Protein AF-A0A956PH05-F1 (afdb_monomer_lite)

Secondary structure (DSSP, 8-state):
--HHHHHHHHHHHHHTT---TTEEEEEEEE-SSEEEEEEEESS---HHHHHHHHHHHHHHHHH-TTSEEEEEEEESPPPSS-SSEEEEEPPPS-------TTTHHHHHHHHHHHHHHHHHHHHHHHHTT--SHHHHHHHHHHHHHHHIIIIIHHH-SSSS--BPPSTT-STT-S-TTT-TTPPP-EEEEEEESSSSEEE-TTT--EEE--TT-EEEEEEEB--TTS--BSSSS--EEEEEPP--SSPPPTTPPPEEEETTTEEEEEEE----

Structure (mmCIF, N/CA/C/O backbone):
data_AF-A0A956PH05-F1
#
_entry.id   AF-A0A956PH05-F1
#
loop_
_atom_site.group_PDB
_atom_site.id
_atom_site.type_symbol
_atom_site.label_atom_id
_atom_site.label_alt_id
_atom_site.label_comp_id
_atom_site.label_asym_id
_atom_site.label_entity_id
_atom_site.label_seq_id
_atom_site.pdbx_PDB_ins_code
_atom_site.Cartn_x
_atom_site.Cartn_y
_atom_site.Cartn_z
_atom_site.occupancy
_atom_site.B_iso_or_equiv
_atom_site.auth_seq_id
_atom_site.auth_comp_id
_atom_site.auth_asym_id
_atom_site.auth_atom_id
_atom_site.pdbx_PDB_model_num
ATOM 1 N N . MET A 1 1 ? -14.042 -23.484 4.596 1.00 60.38 1 MET A N 1
ATOM 2 C CA . MET A 1 1 ? -13.863 -22.450 5.634 1.00 60.38 1 MET A CA 1
ATOM 3 C C . MET A 1 1 ? -14.579 -22.904 6.892 1.00 60.38 1 MET A C 1
ATOM 5 O O . MET A 1 1 ? -15.725 -23.326 6.775 1.00 60.38 1 MET A O 1
ATOM 9 N N . ASN A 1 2 ? -13.909 -22.928 8.045 1.00 80.56 2 ASN A N 1
ATOM 10 C CA . ASN A 1 2 ? -14.575 -23.275 9.306 1.00 80.56 2 ASN A CA 1
ATOM 11 C C . ASN A 1 2 ? -15.400 -22.075 9.823 1.00 80.56 2 ASN A C 1
ATOM 13 O O . ASN A 1 2 ? -15.245 -20.951 9.350 1.00 80.56 2 ASN A O 1
ATOM 17 N N . GLU A 1 3 ? -16.323 -22.321 10.749 1.00 81.94 3 GLU A N 1
ATOM 18 C CA . GLU A 1 3 ? -17.276 -21.308 11.230 1.00 81.94 3 GLU A CA 1
ATOM 19 C C . GLU A 1 3 ? -16.582 -20.099 11.873 1.00 81.94 3 GLU A C 1
ATOM 21 O O . GLU A 1 3 ? -16.926 -18.960 11.575 1.00 81.94 3 GLU A O 1
ATOM 26 N N . ILE A 1 4 ? -15.516 -20.339 12.641 1.00 83.94 4 ILE A N 1
ATOM 27 C CA . ILE A 1 4 ? -14.696 -19.274 13.227 1.00 83.94 4 ILE A CA 1
ATOM 28 C C . ILE A 1 4 ? -14.030 -18.391 12.160 1.00 83.94 4 ILE A C 1
ATOM 30 O O . ILE A 1 4 ? -14.036 -17.176 12.302 1.00 83.94 4 ILE A O 1
ATOM 34 N N . GLN A 1 5 ? -13.508 -18.956 11.066 1.00 79.94 5 GLN A N 1
ATOM 35 C CA . GLN A 1 5 ? -12.941 -18.162 9.967 1.00 79.94 5 GLN A CA 1
ATOM 36 C C . GLN A 1 5 ? -14.000 -17.277 9.310 1.00 79.94 5 GLN A C 1
ATOM 38 O O . GLN A 1 5 ? -13.703 -16.137 8.979 1.00 79.94 5 GLN A O 1
ATOM 43 N N . ARG A 1 6 ? -15.235 -17.774 9.154 1.00 85.88 6 ARG A N 1
ATOM 44 C CA . ARG A 1 6 ? -16.344 -16.969 8.622 1.00 85.88 6 ARG A CA 1
ATOM 45 C C . ARG A 1 6 ? -16.678 -15.800 9.545 1.00 85.88 6 ARG A C 1
ATOM 47 O O . ARG A 1 6 ? -16.863 -14.698 9.053 1.00 85.88 6 ARG A O 1
ATOM 54 N N . ILE A 1 7 ? -16.746 -16.051 10.854 1.00 87.75 7 ILE A N 1
ATOM 55 C CA . ILE A 1 7 ? -17.027 -15.019 11.863 1.00 87.75 7 ILE A CA 1
ATOM 56 C C . ILE A 1 7 ? -15.931 -13.954 11.854 1.00 87.75 7 ILE A C 1
ATOM 58 O O . ILE A 1 7 ? -16.239 -12.770 11.860 1.00 87.75 7 ILE A O 1
ATOM 62 N N . LEU A 1 8 ? -14.661 -14.363 11.811 1.00 87.62 8 LEU A N 1
ATOM 63 C CA . LEU A 1 8 ? -13.540 -13.425 11.801 1.00 87.62 8 LEU A CA 1
ATOM 64 C C . LEU A 1 8 ? -13.489 -12.592 10.516 1.00 87.62 8 LEU A C 1
ATOM 66 O O . LEU A 1 8 ? -13.232 -11.399 10.605 1.00 87.62 8 LEU A O 1
ATOM 70 N N . LEU A 1 9 ? -13.758 -13.189 9.351 1.00 84.44 9 LEU A N 1
ATOM 71 C CA . LEU A 1 9 ? -13.812 -12.448 8.086 1.00 84.44 9 LEU A CA 1
ATOM 72 C C . LEU A 1 9 ? -14.952 -11.433 8.078 1.00 84.44 9 LEU A C 1
ATOM 74 O O . LEU A 1 9 ? -14.696 -10.261 7.862 1.00 84.44 9 LEU A O 1
ATOM 78 N N . ALA A 1 10 ? -16.171 -11.853 8.418 1.00 89.06 10 ALA A N 1
ATOM 79 C CA . ALA A 1 10 ? -17.312 -10.944 8.504 1.00 89.06 10 ALA A CA 1
ATOM 80 C C . ALA A 1 10 ? -17.083 -9.815 9.517 1.00 89.06 10 ALA A C 1
ATOM 82 O O . ALA A 1 10 ? -17.460 -8.677 9.277 1.00 89.06 10 ALA A O 1
ATOM 83 N N . ALA A 1 11 ? -16.427 -10.113 10.641 1.00 88.38 11 ALA A N 1
ATOM 84 C CA . ALA A 1 11 ? -16.098 -9.092 11.620 1.00 88.38 11 ALA A CA 1
ATOM 85 C C . ALA A 1 11 ? -15.028 -8.111 11.117 1.00 88.38 11 ALA A C 1
ATOM 87 O O . ALA A 1 11 ? -15.090 -6.928 11.436 1.00 88.38 11 ALA A O 1
ATOM 88 N N . HIS A 1 12 ? -14.057 -8.577 10.328 1.00 86.38 12 HIS A N 1
ATOM 89 C CA . HIS A 1 12 ? -13.108 -7.695 9.651 1.00 86.38 12 HIS A CA 1
ATOM 90 C C . HIS A 1 12 ? -13.804 -6.835 8.593 1.00 86.38 12 HIS A C 1
ATOM 92 O O . HIS A 1 12 ? -13.583 -5.630 8.581 1.00 86.38 12 HIS A O 1
ATOM 98 N N . ASP A 1 13 ? -14.672 -7.427 7.772 1.00 85.69 13 ASP A N 1
ATOM 99 C CA . ASP A 1 13 ? -15.437 -6.717 6.744 1.00 85.69 13 ASP A CA 1
ATOM 100 C C . ASP A 1 13 ? -16.335 -5.644 7.378 1.00 85.69 13 ASP A C 1
ATOM 102 O O . ASP A 1 13 ? -16.333 -4.504 6.930 1.00 85.69 13 ASP A O 1
ATOM 106 N N . SER A 1 14 ? -17.002 -5.959 8.496 1.00 89.69 14 SER A N 1
ATOM 107 C CA . SER A 1 14 ? -17.849 -5.004 9.228 1.00 89.69 14 SER A CA 1
ATOM 108 C C . SER A 1 14 ? -17.087 -3.811 9.814 1.00 89.69 14 SER A C 1
ATOM 110 O O . SER A 1 14 ? -17.695 -2.787 10.094 1.00 89.69 14 SER A O 1
ATOM 112 N N . LEU A 1 15 ? -15.768 -3.930 10.016 1.00 88.12 15 LEU A N 1
ATOM 113 C CA . LEU A 1 15 ? -14.929 -2.826 10.490 1.00 88.12 15 LEU A CA 1
ATOM 114 C C . LEU A 1 15 ? -14.495 -1.883 9.360 1.00 88.12 15 LEU A C 1
ATOM 116 O O . LEU A 1 15 ? -13.999 -0.791 9.646 1.00 88.12 15 LEU A O 1
ATOM 120 N N . VAL A 1 16 ? -14.610 -2.293 8.095 1.00 80.31 16 VAL A N 1
ATOM 121 C CA . VAL A 1 16 ? -14.149 -1.491 6.957 1.00 80.31 16 VAL A CA 1
ATOM 122 C C . VAL A 1 16 ? -15.015 -0.239 6.839 1.00 80.31 16 VAL A C 1
ATOM 124 O O . VAL A 1 16 ? -16.218 -0.328 6.639 1.00 80.31 16 VAL A O 1
ATOM 127 N N . GLY A 1 17 ? -14.391 0.935 6.961 1.00 76.25 17 GLY A N 1
ATOM 128 C CA . GLY A 1 17 ? -15.084 2.230 6.939 1.00 76.25 17 GLY A CA 1
ATOM 129 C C . GLY A 1 17 ? -15.588 2.711 8.304 1.00 76.25 17 GLY A C 1
ATOM 130 O O . GLY A 1 17 ? -15.854 3.896 8.455 1.00 76.25 17 GLY A O 1
ATOM 131 N N . GLU A 1 18 ? -15.606 1.843 9.320 1.00 87.38 18 GLU A N 1
ATOM 132 C CA . GLU A 1 18 ? -16.199 2.125 10.638 1.00 87.38 18 GLU A CA 1
ATOM 133 C C . GLU A 1 18 ? -15.152 2.253 11.764 1.00 87.38 18 GLU A C 1
ATOM 135 O O . GLU A 1 18 ? -15.462 2.199 12.956 1.00 87.38 18 GLU A O 1
ATOM 140 N N . VAL A 1 19 ? -13.871 2.417 11.414 1.00 84.38 19 VAL A N 1
ATOM 141 C CA . VAL A 1 19 ? -12.793 2.671 12.383 1.00 84.38 19 VAL A CA 1
ATOM 142 C C . VAL A 1 19 ? -12.731 4.164 12.710 1.00 84.38 19 VAL A C 1
ATOM 144 O O . VAL A 1 19 ? -12.350 4.976 11.877 1.00 84.38 19 VAL A O 1
ATO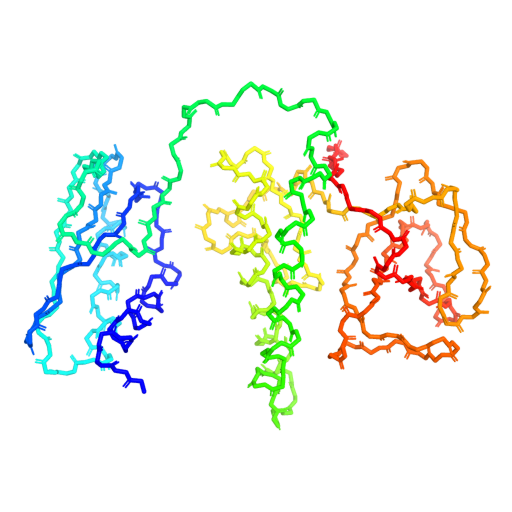M 147 N N . PHE A 1 20 ? -13.023 4.527 13.960 1.00 85.44 20 PHE A N 1
ATOM 148 C CA . PHE A 1 20 ? -13.090 5.923 14.413 1.00 85.44 20 PHE A CA 1
ATOM 149 C C . PHE A 1 20 ? -11.915 6.331 15.331 1.00 85.44 20 PHE A C 1
ATOM 151 O O . PHE A 1 20 ? -11.225 5.466 15.892 1.00 85.44 20 PHE A O 1
ATOM 158 N N . PRO A 1 21 ? -11.629 7.643 15.507 1.00 81.19 21 PRO A N 1
ATOM 159 C CA . PRO A 1 21 ? -10.416 8.130 16.181 1.00 81.19 21 PRO A CA 1
ATOM 160 C C . PRO A 1 21 ? -10.231 7.647 17.623 1.00 81.19 21 PRO A C 1
ATOM 162 O O . PRO A 1 21 ? -9.106 7.368 18.041 1.00 81.19 21 PRO A O 1
ATOM 165 N N . SER A 1 22 ? -11.319 7.521 18.388 1.00 84.44 22 SER A N 1
ATOM 166 C CA . SER A 1 22 ? -11.251 7.081 19.785 1.00 84.44 22 SER A CA 1
ATOM 167 C C . SER A 1 22 ? -11.002 5.571 19.922 1.00 84.44 22 SER A C 1
ATOM 169 O O . SER A 1 22 ? -10.572 5.112 20.984 1.00 84.44 22 SER A O 1
ATOM 171 N N . LEU A 1 23 ? -11.186 4.784 18.855 1.00 89.38 23 LEU A N 1
ATOM 172 C CA . LEU A 1 23 ? -11.053 3.331 18.879 1.00 89.38 23 LEU A CA 1
ATOM 173 C C . LEU A 1 23 ? -9.593 2.878 18.985 1.00 89.38 23 LEU A C 1
ATOM 175 O O . LEU A 1 23 ? -8.807 3.025 18.058 1.00 89.38 23 LEU A O 1
ATOM 179 N N . SER A 1 24 ? -9.223 2.274 20.109 1.00 88.19 24 SER A N 1
ATOM 180 C CA . SER A 1 24 ? -7.873 1.768 20.396 1.00 88.19 24 SER A CA 1
ATOM 181 C C . SER A 1 24 ? -7.692 0.292 20.058 1.00 88.19 24 SER A C 1
ATOM 183 O O . SER A 1 24 ? -6.606 -0.110 19.647 1.00 88.19 24 SER A O 1
ATOM 185 N N . ALA A 1 25 ? -8.710 -0.540 20.259 1.00 91.19 25 ALA A N 1
ATOM 186 C CA . ALA A 1 25 ? -8.685 -1.950 19.882 1.00 91.19 25 ALA A CA 1
ATOM 187 C C . ALA A 1 25 ? -10.104 -2.509 19.775 1.00 91.19 25 ALA A C 1
ATOM 189 O O . ALA A 1 25 ? -11.017 -1.994 20.415 1.00 91.19 25 ALA A O 1
ATOM 190 N N . VAL A 1 26 ? -10.263 -3.591 19.020 1.00 93.44 26 VAL A N 1
ATOM 191 C CA . VAL A 1 26 ? -11.486 -4.391 18.986 1.00 93.44 26 VAL A CA 1
ATOM 192 C C . VAL A 1 26 ? -11.116 -5.839 19.246 1.00 93.44 26 VAL A C 1
ATOM 194 O O . VAL A 1 26 ? -10.298 -6.427 18.531 1.00 93.44 26 VAL A O 1
ATOM 197 N N . ASP A 1 27 ? -11.734 -6.399 20.277 1.00 93.38 27 ASP A N 1
ATOM 198 C CA . ASP A 1 27 ? -11.703 -7.827 20.552 1.00 93.38 27 ASP A CA 1
ATOM 199 C C . ASP A 1 27 ? -13.062 -8.457 20.242 1.00 93.38 27 ASP A C 1
ATOM 201 O O . ASP A 1 27 ? -14.107 -7.841 20.438 1.00 93.38 27 ASP A O 1
ATOM 205 N N . ILE A 1 28 ? -13.045 -9.722 19.829 1.00 93.38 28 ILE A N 1
ATOM 206 C CA . ILE A 1 28 ? -14.238 -10.550 19.665 1.00 93.38 28 ILE A CA 1
ATOM 207 C C . ILE A 1 28 ? -14.246 -11.669 20.694 1.00 93.38 28 ILE A C 1
ATOM 209 O O . ILE A 1 28 ? -13.285 -12.436 20.834 1.00 93.38 28 ILE A O 1
ATOM 213 N N . VAL A 1 29 ? -15.396 -11.823 21.342 1.00 91.94 29 VAL A N 1
ATOM 214 C CA . VAL A 1 29 ? -15.779 -13.026 22.078 1.00 91.94 29 VAL A CA 1
ATOM 215 C C . VAL A 1 29 ? -16.926 -13.684 21.324 1.00 91.94 29 VAL A C 1
ATOM 217 O O . VAL A 1 29 ? -17.921 -13.036 21.031 1.00 91.94 29 VAL A O 1
ATOM 220 N N . TYR A 1 30 ? -16.814 -14.969 21.010 1.00 91.69 30 TYR A N 1
ATOM 221 C CA . TYR A 1 30 ? -17.845 -15.688 20.262 1.00 91.69 30 TYR A CA 1
ATOM 222 C C . TYR A 1 30 ? -18.182 -17.019 20.935 1.00 91.69 30 TYR A C 1
ATOM 224 O O . TYR A 1 30 ? -17.369 -17.605 21.657 1.00 91.69 30 TYR A O 1
ATOM 232 N N . GLY A 1 31 ? -19.397 -17.493 20.686 1.00 88.31 31 GLY A N 1
ATOM 233 C CA . GLY A 1 31 ? -19.887 -18.806 21.083 1.00 88.31 31 GLY A CA 1
ATOM 234 C C . GLY A 1 31 ? -20.701 -19.445 19.964 1.00 88.31 31 GLY A C 1
ATOM 235 O O . GLY A 1 31 ? -20.666 -18.997 18.825 1.00 88.31 31 GLY A O 1
ATOM 236 N N . GLN A 1 32 ? -21.453 -20.499 20.283 1.00 86.88 32 GLN A N 1
ATOM 237 C CA . GLN A 1 32 ? -22.264 -21.211 19.283 1.00 86.88 32 GLN A CA 1
ATOM 238 C C . GLN A 1 32 ? -23.452 -20.397 18.750 1.00 86.88 32 GLN A C 1
ATOM 240 O O . GLN A 1 32 ? -23.988 -20.731 17.704 1.00 86.88 32 GLN A O 1
ATOM 245 N N . SER A 1 33 ? -23.893 -19.377 19.485 1.00 91.44 33 SER A N 1
ATOM 246 C CA . SER A 1 33 ? -25.096 -18.603 19.160 1.00 91.44 33 SER A CA 1
ATOM 247 C C . SER A 1 33 ? -24.920 -17.102 19.375 1.00 91.44 33 SER A C 1
ATOM 249 O O . SER A 1 33 ? -25.910 -16.380 19.418 1.00 91.44 33 SER A O 1
ATOM 251 N N . PHE A 1 34 ? -23.691 -16.634 19.603 1.00 93.62 34 PHE A N 1
ATOM 252 C CA . PHE A 1 34 ? -23.444 -15.223 19.872 1.00 93.62 34 PHE A CA 1
ATOM 253 C C . PHE A 1 34 ? -22.071 -14.773 19.388 1.00 93.62 34 PHE A C 1
ATOM 255 O O . PHE A 1 34 ? -21.108 -15.548 19.385 1.00 93.62 34 PHE A O 1
ATOM 262 N N . VAL A 1 35 ? -21.988 -13.488 19.067 1.00 94.50 35 VAL A N 1
ATOM 263 C CA . VAL A 1 35 ? -20.755 -12.742 18.837 1.00 94.50 35 VAL A CA 1
ATOM 264 C C . VAL A 1 35 ? -20.849 -11.447 19.628 1.00 94.50 35 VAL A C 1
ATOM 266 O O . VAL A 1 35 ? -21.846 -10.733 19.573 1.00 94.50 35 VAL A O 1
ATOM 269 N N . LYS A 1 36 ? -19.805 -11.148 20.391 1.00 95.81 36 LYS A N 1
ATOM 270 C CA . LYS A 1 36 ? -19.696 -9.922 21.162 1.00 95.81 36 LYS A CA 1
ATOM 271 C C . LYS A 1 36 ? -18.433 -9.169 20.781 1.00 95.81 36 LYS A C 1
ATOM 273 O O . LYS A 1 36 ? -17.333 -9.706 20.931 1.00 95.81 36 LYS A O 1
ATOM 278 N N . PHE A 1 37 ? -18.605 -7.925 20.362 1.00 95.88 37 PHE A N 1
ATOM 279 C CA . PHE A 1 37 ? -17.518 -6.982 20.146 1.00 95.88 37 PHE A CA 1
ATOM 280 C C . PHE A 1 37 ? -17.179 -6.250 21.443 1.00 95.88 37 PHE A C 1
ATOM 282 O O . PHE A 1 37 ? -18.057 -5.799 22.179 1.00 95.88 37 PHE A O 1
ATOM 289 N N . LEU A 1 38 ? -15.888 -6.131 21.726 1.00 95.94 38 LEU A N 1
ATOM 290 C CA . LEU A 1 38 ? -15.347 -5.351 22.830 1.00 95.94 38 LEU A CA 1
ATOM 291 C C . LEU A 1 38 ? -14.510 -4.217 22.241 1.00 95.94 38 LEU A C 1
ATOM 293 O O . LEU A 1 38 ? -13.382 -4.434 21.795 1.00 95.94 38 LEU A O 1
ATOM 297 N N . PHE A 1 39 ? -15.074 -3.015 22.241 1.00 95.25 39 PHE A N 1
ATOM 298 C CA . PHE A 1 39 ? -14.448 -1.808 21.718 1.00 95.25 39 PHE A CA 1
ATOM 299 C C . PHE A 1 39 ? -13.651 -1.117 22.822 1.00 95.25 39 PHE A C 1
ATOM 301 O O . PHE A 1 39 ? -14.211 -0.562 23.762 1.00 95.25 39 PHE A O 1
ATOM 308 N N . PHE A 1 40 ? -12.328 -1.135 22.731 1.00 93.00 40 PHE A N 1
ATOM 309 C CA . PHE A 1 40 ? -11.458 -0.408 23.652 1.00 93.00 40 PHE A CA 1
ATOM 310 C C . PHE A 1 40 ? -11.262 1.009 23.144 1.00 93.00 40 PHE A C 1
ATOM 312 O O . PHE A 1 40 ? -10.748 1.180 22.043 1.00 93.00 40 PHE A O 1
ATOM 319 N N . LEU A 1 41 ? -11.638 2.013 23.933 1.00 92.44 41 LEU A N 1
ATOM 320 C CA . LEU A 1 41 ? -11.622 3.417 23.531 1.00 92.44 41 LEU A CA 1
ATOM 321 C C . LEU A 1 41 ? -10.627 4.232 24.361 1.00 92.44 41 LEU A C 1
ATOM 323 O O . LEU A 1 41 ? -10.556 4.091 25.583 1.00 92.44 41 LEU A O 1
ATOM 327 N N . SER A 1 42 ? -9.879 5.124 23.713 1.00 86.38 42 SER A N 1
ATOM 328 C CA . SER A 1 42 ? -8.934 6.036 24.372 1.00 86.38 42 SER A CA 1
ATOM 329 C C . SER A 1 42 ? -9.649 7.176 25.102 1.00 86.38 42 SER A C 1
ATOM 331 O O . SER A 1 42 ? -9.182 7.648 26.141 1.00 86.38 42 SER A O 1
ATOM 333 N N . THR A 1 43 ? -10.811 7.585 24.593 1.00 84.00 43 THR A N 1
ATOM 334 C CA . THR A 1 43 ? -11.672 8.628 25.156 1.00 84.00 43 THR A CA 1
ATOM 335 C C . THR A 1 43 ? -13.111 8.138 25.281 1.00 84.00 43 THR A C 1
ATOM 337 O O . THR A 1 43 ? -13.457 7.054 24.819 1.00 84.00 43 THR A O 1
ATOM 340 N N . ARG A 1 44 ? -13.970 8.925 25.940 1.00 90.31 44 ARG A N 1
ATOM 341 C CA . ARG A 1 44 ? -15.411 8.636 25.936 1.00 90.31 44 ARG A CA 1
ATOM 342 C C . ARG A 1 44 ? -15.959 8.721 24.506 1.00 90.31 44 ARG A C 1
ATOM 344 O O . ARG A 1 44 ? -15.554 9.658 23.818 1.00 90.31 44 ARG A O 1
ATOM 351 N N . PRO A 1 45 ? -16.850 7.796 24.105 1.00 90.06 45 PRO A N 1
ATOM 352 C CA . PRO A 1 45 ? -17.412 7.802 22.763 1.00 90.06 45 PRO A CA 1
ATOM 353 C C . PRO A 1 45 ? -18.300 9.031 22.546 1.00 90.06 45 PRO A C 1
ATOM 355 O O . PRO A 1 45 ? -19.009 9.460 23.467 1.00 90.06 45 PRO A O 1
ATOM 358 N N . THR A 1 46 ? -18.236 9.596 21.344 1.00 90.19 46 THR A N 1
ATOM 359 C CA . THR A 1 46 ? -19.202 10.578 20.826 1.00 90.19 46 THR A CA 1
ATOM 360 C C . THR A 1 46 ? -20.476 9.879 20.329 1.00 90.19 46 THR A C 1
ATOM 362 O O . THR A 1 46 ? -20.566 8.655 20.370 1.00 90.19 46 THR A O 1
ATOM 365 N N . GLU A 1 47 ? -21.488 10.639 19.892 1.00 92.81 47 GLU A N 1
ATOM 366 C CA . GLU A 1 47 ? -22.657 10.043 19.218 1.00 92.81 47 GLU A CA 1
ATOM 367 C C . GLU A 1 47 ? -22.244 9.357 17.907 1.00 92.81 47 GLU A C 1
ATOM 369 O O . GLU A 1 47 ? -22.649 8.220 17.683 1.00 92.81 47 GLU A O 1
ATOM 374 N N . ASP A 1 48 ? -21.354 9.983 17.133 1.00 89.00 48 ASP A N 1
ATOM 375 C CA . ASP A 1 48 ? -20.805 9.416 15.895 1.00 89.00 48 ASP A CA 1
ATOM 376 C C . ASP A 1 48 ? -20.060 8.091 16.152 1.00 89.00 48 ASP A C 1
ATOM 378 O O . ASP A 1 48 ? -20.284 7.108 15.455 1.00 89.00 48 ASP A O 1
ATOM 382 N N . ASP A 1 49 ? -19.237 8.010 17.210 1.00 90.31 49 ASP A N 1
ATOM 383 C CA . ASP A 1 49 ? -18.532 6.769 17.574 1.00 90.31 49 ASP A CA 1
ATOM 384 C C . ASP A 1 49 ? -19.522 5.619 17.869 1.00 90.31 49 ASP A C 1
ATOM 386 O O . ASP A 1 49 ? -19.274 4.460 17.529 1.00 90.31 49 ASP A O 1
ATOM 390 N N . LEU A 1 50 ? -20.653 5.928 18.517 1.00 92.44 50 LEU A N 1
ATOM 391 C CA . LEU A 1 50 ? -21.706 4.950 18.814 1.00 92.44 50 LEU A CA 1
ATOM 392 C C . LEU A 1 50 ? -22.480 4.535 17.557 1.00 92.44 50 LEU A C 1
ATOM 394 O O . LEU A 1 50 ? -22.938 3.391 17.477 1.00 92.44 50 LEU A O 1
ATOM 398 N N . GLU A 1 51 ? -22.632 5.442 16.593 1.00 92.75 51 GLU A N 1
ATOM 399 C CA . GLU A 1 51 ? -23.221 5.139 15.290 1.00 92.75 51 GLU A CA 1
ATOM 400 C C . GLU A 1 51 ? -22.340 4.143 14.531 1.00 92.75 51 GLU A C 1
ATOM 402 O O . GLU A 1 51 ? -22.842 3.084 14.158 1.00 92.75 51 GLU A O 1
ATOM 407 N N . CYS A 1 52 ? -21.026 4.383 14.447 1.00 90.56 52 CYS A N 1
ATOM 408 C CA . CYS A 1 52 ? -20.086 3.448 13.819 1.00 90.56 52 CYS A CA 1
ATOM 409 C C . CYS A 1 52 ? -20.144 2.053 14.464 1.00 90.56 52 CYS A C 1
ATOM 411 O O . CYS A 1 52 ? -20.236 1.028 13.789 1.00 90.56 52 CYS A O 1
ATOM 413 N N . MET A 1 53 ? -20.164 1.991 15.802 1.00 93.44 53 MET A N 1
ATOM 414 C CA . MET A 1 53 ? -20.327 0.723 16.526 1.00 93.44 53 MET A CA 1
ATOM 415 C C . MET A 1 53 ? -21.634 -0.002 16.165 1.00 93.44 53 MET A C 1
ATOM 417 O O . MET A 1 53 ? -21.647 -1.228 16.067 1.00 93.44 53 MET A O 1
ATOM 421 N N . SER A 1 54 ? -22.721 0.741 15.948 1.00 93.62 54 SER A N 1
ATOM 422 C CA . SER A 1 54 ? -24.026 0.184 15.568 1.00 93.62 54 SER A CA 1
ATOM 423 C C . SER A 1 54 ? -24.050 -0.302 14.113 1.00 93.62 54 SER A C 1
ATOM 425 O O . SER A 1 54 ? -24.708 -1.301 13.805 1.00 93.62 54 SER A O 1
ATOM 427 N N . VAL A 1 55 ? -23.320 0.369 13.215 1.00 93.38 55 VAL A N 1
ATOM 428 C CA . VAL A 1 55 ? -23.126 -0.084 11.829 1.00 93.38 55 VAL A CA 1
ATOM 429 C C . VAL A 1 55 ? -22.377 -1.413 11.818 1.00 93.38 55 VAL A C 1
ATOM 431 O O . VAL A 1 55 ? -22.862 -2.370 11.218 1.00 93.38 55 VAL A O 1
ATOM 434 N N . ILE A 1 56 ? -21.284 -1.524 12.581 1.00 92.81 56 ILE A N 1
ATOM 435 C CA . ILE A 1 56 ? -20.509 -2.769 12.720 1.00 92.81 56 ILE A CA 1
ATOM 436 C C . ILE A 1 56 ? -21.404 -3.935 13.175 1.00 92.81 56 ILE A C 1
ATOM 438 O O . ILE A 1 56 ? -21.348 -5.030 12.610 1.00 92.81 56 ILE A O 1
ATOM 442 N N . GLU A 1 57 ? -22.264 -3.716 14.176 1.00 93.44 57 GLU A N 1
ATOM 443 C CA . GLU A 1 57 ? -23.228 -4.734 14.617 1.00 93.44 57 GLU A CA 1
ATOM 444 C C . GLU A 1 57 ? -24.206 -5.135 13.504 1.00 93.44 57 GLU A C 1
ATOM 446 O O . GLU A 1 57 ? -24.489 -6.321 13.320 1.00 93.44 57 GLU A O 1
ATOM 451 N N . THR A 1 58 ? -24.717 -4.152 12.761 1.00 92.50 58 THR A N 1
ATOM 452 C CA . THR A 1 58 ? -25.706 -4.356 11.696 1.00 92.50 58 THR A CA 1
ATOM 453 C C . THR A 1 58 ? -25.119 -5.141 10.525 1.00 92.50 58 THR A C 1
ATOM 455 O O . THR A 1 58 ? -25.744 -6.095 10.055 1.00 92.50 58 THR A O 1
ATOM 458 N N . GLU A 1 59 ? -23.904 -4.802 10.099 1.00 92.50 59 GLU A N 1
ATOM 459 C CA . GLU A 1 59 ? -23.169 -5.534 9.065 1.00 92.50 59 GLU A CA 1
ATOM 460 C C . GLU A 1 59 ? -22.904 -6.978 9.508 1.00 92.50 59 GLU A C 1
ATOM 462 O O . GLU A 1 59 ? -23.176 -7.934 8.778 1.00 92.50 59 GLU A O 1
ATOM 467 N N . MET A 1 60 ? -22.488 -7.181 10.762 1.00 92.88 60 MET A N 1
ATOM 468 C CA . MET A 1 60 ? -22.271 -8.528 11.289 1.00 92.88 60 MET A CA 1
ATOM 469 C C . MET A 1 60 ? -23.563 -9.369 11.313 1.00 92.88 60 MET A C 1
ATOM 471 O O . MET A 1 60 ? -23.539 -10.558 10.978 1.00 92.88 60 MET A O 1
ATOM 475 N N . LEU A 1 61 ? -24.704 -8.764 11.656 1.00 92.19 61 LEU A N 1
ATOM 476 C CA . LEU A 1 61 ? -26.017 -9.420 11.596 1.00 92.19 61 LEU A CA 1
ATOM 477 C C . LEU A 1 61 ? -26.429 -9.775 10.161 1.00 92.19 61 LEU A C 1
ATOM 479 O O . LEU A 1 61 ? -27.057 -10.814 9.947 1.00 92.19 61 LEU A O 1
ATOM 483 N N . ALA A 1 62 ? -26.048 -8.966 9.167 1.00 90.56 62 ALA A N 1
ATOM 484 C CA . ALA A 1 62 ? -26.312 -9.263 7.760 1.00 90.56 62 ALA A CA 1
ATOM 485 C C . ALA A 1 62 ? -25.588 -10.540 7.292 1.00 90.56 62 ALA A C 1
ATOM 487 O O . ALA A 1 62 ? -26.118 -11.294 6.470 1.00 90.56 62 ALA A O 1
ATOM 488 N N . HIS A 1 63 ? -24.417 -10.838 7.864 1.00 88.00 63 HIS A N 1
ATOM 489 C CA . HIS A 1 63 ? -23.690 -12.079 7.598 1.00 88.00 63 HIS A CA 1
ATOM 490 C C . HIS A 1 63 ? -24.263 -13.302 8.334 1.00 88.00 63 HIS A C 1
ATOM 492 O O . HIS A 1 63 ? -24.120 -14.431 7.844 1.00 88.00 63 HIS A O 1
ATOM 498 N N . PHE A 1 64 ? -24.902 -13.107 9.495 1.00 88.69 64 PHE A N 1
ATOM 499 C CA . PHE A 1 64 ? -25.364 -14.193 10.363 1.00 88.69 64 PHE A CA 1
ATOM 500 C C . PHE A 1 64 ? -26.725 -13.909 11.009 1.00 88.69 64 PHE A C 1
ATOM 502 O O . PHE A 1 64 ? -26.818 -13.353 12.098 1.00 88.69 64 PHE A O 1
ATOM 509 N N . VAL A 1 65 ? -27.785 -14.419 10.381 1.00 82.75 65 VAL A N 1
ATOM 510 C CA . VAL A 1 65 ? -29.177 -14.239 10.839 1.00 82.75 65 VAL A CA 1
ATOM 511 C C . VAL A 1 65 ? -29.475 -14.957 12.168 1.00 82.75 65 VAL A C 1
ATOM 513 O O . VAL A 1 65 ? -30.380 -14.557 12.896 1.00 82.75 65 VAL A O 1
ATOM 516 N N . ASP A 1 66 ? -28.714 -16.005 12.495 1.00 87.56 66 ASP A N 1
ATOM 517 C CA . ASP A 1 66 ? -28.949 -16.864 13.666 1.00 87.56 66 ASP A CA 1
ATOM 518 C C . ASP A 1 66 ? -28.043 -16.537 14.872 1.00 87.56 66 ASP A C 1
ATOM 520 O O . ASP A 1 66 ? -28.111 -17.227 15.894 1.00 87.56 66 ASP A O 1
ATOM 524 N N . LEU A 1 67 ? -27.168 -15.528 14.767 1.00 90.00 67 LEU A N 1
ATOM 525 C CA . LEU A 1 67 ? -26.259 -15.139 15.848 1.00 90.00 67 LEU A CA 1
ATOM 526 C C . LEU A 1 67 ? -26.777 -13.901 16.576 1.00 90.00 67 LEU A C 1
ATOM 528 O O . LEU A 1 67 ? -27.149 -12.909 15.960 1.00 90.00 67 LEU A O 1
ATOM 532 N N . ASP A 1 68 ? -26.736 -13.951 17.905 1.00 93.50 68 ASP A N 1
ATOM 533 C CA . ASP A 1 68 ? -26.924 -12.767 18.736 1.00 93.50 68 ASP A CA 1
ATOM 534 C C . ASP A 1 68 ? -25.652 -11.912 18.680 1.00 93.50 68 ASP A C 1
ATOM 536 O O . ASP A 1 68 ? -24.589 -12.340 19.144 1.00 93.50 68 ASP A O 1
ATOM 540 N N . VAL A 1 69 ? -25.738 -10.736 18.060 1.00 94.75 69 VAL A N 1
ATOM 541 C CA . VAL A 1 69 ? -24.619 -9.797 17.934 1.00 94.75 69 VAL A CA 1
ATOM 542 C C . VAL A 1 69 ? -24.810 -8.671 18.936 1.00 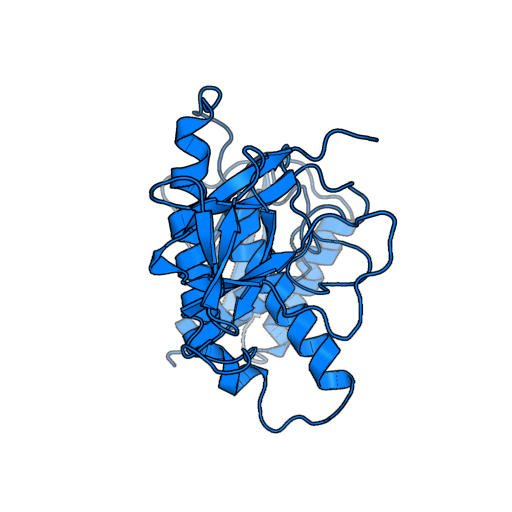94.75 69 VAL A C 1
ATOM 544 O O . VAL A 1 69 ? -25.869 -8.056 19.004 1.00 94.75 69 VAL A O 1
ATOM 547 N N . SER A 1 70 ? -23.772 -8.399 19.722 1.00 94.06 70 SER A N 1
ATOM 548 C CA . SER A 1 70 ? -23.770 -7.290 20.675 1.00 94.06 70 SER A CA 1
ATOM 549 C C . SER A 1 70 ? -22.405 -6.628 20.768 1.00 94.06 70 SER A C 1
ATOM 551 O O . SER A 1 70 ? -21.375 -7.237 20.473 1.00 94.06 70 SER A O 1
ATOM 553 N N . SER A 1 71 ? -22.383 -5.397 21.257 1.00 93.81 71 SER A N 1
ATOM 554 C CA . SER A 1 71 ? -21.165 -4.666 21.561 1.00 93.81 71 SER A CA 1
ATOM 555 C C . SER A 1 71 ? -21.118 -4.184 23.003 1.00 93.81 71 SER A C 1
ATOM 557 O O . SER A 1 71 ? -22.121 -4.000 23.694 1.00 93.81 71 SER A O 1
ATOM 559 N N . GLU A 1 72 ? -19.899 -3.990 23.483 1.00 94.38 72 GLU A N 1
ATOM 560 C CA . GLU A 1 72 ? -19.606 -3.249 24.698 1.00 94.38 72 GLU A CA 1
ATOM 561 C C . GLU A 1 72 ? -18.385 -2.373 24.438 1.00 94.38 72 GLU A C 1
ATOM 563 O O . GLU A 1 72 ? -17.428 -2.823 23.805 1.00 94.38 72 GLU A O 1
ATOM 568 N N . PHE A 1 73 ? -18.392 -1.142 24.952 1.00 93.25 73 PHE A N 1
ATOM 569 C CA . PHE A 1 73 ? -17.193 -0.312 24.961 1.00 93.25 73 PHE A CA 1
ATOM 570 C C . PHE A 1 73 ? -16.527 -0.300 26.337 1.00 93.25 73 PHE A C 1
ATOM 572 O O . PHE A 1 73 ? -17.175 -0.321 27.384 1.00 93.25 73 PHE A O 1
ATOM 579 N N . ILE A 1 74 ? -15.202 -0.222 26.325 1.00 94.12 74 ILE A N 1
ATOM 580 C CA . ILE A 1 74 ? -14.336 -0.232 27.495 1.00 94.12 74 ILE A CA 1
ATOM 581 C C . ILE A 1 74 ? -13.397 0.964 27.376 1.00 94.12 74 ILE A C 1
ATOM 583 O O . ILE A 1 74 ? -12.664 1.094 26.401 1.00 94.12 74 ILE A O 1
ATOM 587 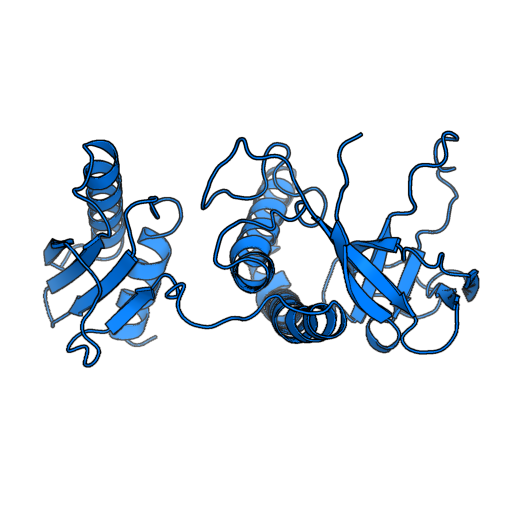N N . LEU A 1 75 ? -13.393 1.843 28.379 1.00 90.44 75 LEU A N 1
ATOM 588 C CA . LEU A 1 75 ? -12.466 2.974 28.408 1.00 90.44 75 LEU A CA 1
ATOM 589 C C . LEU A 1 75 ? -11.077 2.515 28.849 1.00 90.44 75 LEU A C 1
ATOM 591 O O . LEU A 1 75 ? -10.909 1.986 29.950 1.00 90.44 75 LEU A O 1
ATOM 595 N N . GLY A 1 76 ? -10.081 2.788 28.015 1.00 82.19 76 GLY A N 1
ATOM 596 C CA . GLY A 1 76 ? -8.682 2.474 28.250 1.00 82.19 76 GLY A CA 1
ATOM 597 C C . GLY A 1 76 ? -8.132 1.418 27.298 1.00 82.19 76 GLY A C 1
ATOM 598 O O . GLY A 1 76 ? -8.733 1.049 26.293 1.00 82.19 76 GLY A O 1
ATOM 599 N N . LEU A 1 77 ? -6.929 0.952 27.620 1.00 80.44 77 LEU A N 1
ATOM 600 C CA . LEU A 1 77 ? -6.195 0.005 26.791 1.00 80.44 77 LEU A CA 1
ATOM 601 C C . LEU A 1 77 ? -6.646 -1.439 27.061 1.00 80.44 77 LEU A C 1
ATOM 603 O O . LEU A 1 77 ? -6.989 -1.770 28.200 1.00 80.44 77 LEU A O 1
ATOM 607 N N . PRO A 1 78 ? -6.572 -2.318 26.048 1.00 82.44 78 PRO A N 1
ATOM 608 C CA . PRO A 1 78 ? -6.812 -3.739 26.241 1.00 82.44 78 PRO A CA 1
ATOM 609 C C . PRO A 1 78 ? -5.790 -4.351 27.218 1.00 82.44 78 PRO A C 1
ATOM 611 O O . PRO A 1 78 ? -4.636 -3.907 27.263 1.00 82.44 78 PRO A O 1
ATOM 614 N N . PRO A 1 79 ? -6.184 -5.370 28.004 1.00 80.00 79 PRO A N 1
ATOM 615 C CA . PRO A 1 79 ? -5.291 -6.042 28.945 1.00 80.00 79 PRO A CA 1
ATOM 616 C C . PRO A 1 79 ? -4.193 -6.840 28.222 1.00 80.00 79 PRO A C 1
ATOM 618 O O . PRO A 1 79 ? -4.424 -7.406 27.155 1.00 80.00 79 PRO A O 1
ATOM 621 N N . ASP A 1 80 ? -3.012 -6.967 28.842 1.00 72.19 80 ASP A N 1
ATOM 622 C CA . ASP A 1 80 ? -1.864 -7.691 28.258 1.00 72.19 80 ASP A CA 1
ATOM 623 C C . ASP A 1 80 ? -2.150 -9.186 28.020 1.00 72.19 80 ASP A C 1
ATOM 625 O O . ASP A 1 80 ? -1.602 -9.804 27.109 1.00 72.19 80 ASP A O 1
ATOM 629 N N . LYS A 1 81 ? -3.026 -9.783 28.837 1.00 72.75 81 LYS A N 1
ATOM 630 C CA . LYS A 1 81 ? -3.579 -11.123 28.610 1.00 72.75 81 LYS A CA 1
ATOM 631 C C . LYS A 1 81 ? -5.022 -10.988 28.158 1.00 72.75 81 LYS A C 1
ATOM 633 O O . LYS A 1 81 ? -5.901 -10.709 28.973 1.00 72.75 81 LYS A O 1
ATOM 638 N N . ARG A 1 82 ? -5.256 -11.223 26.870 1.00 74.81 82 ARG A N 1
ATOM 639 C CA . ARG A 1 82 ? -6.593 -11.193 26.276 1.00 74.81 82 ARG A CA 1
ATOM 640 C C . ARG A 1 82 ? -7.268 -12.556 26.420 1.00 74.81 82 ARG A C 1
ATOM 642 O O . ARG A 1 82 ? -6.660 -13.586 26.144 1.00 74.81 82 ARG A O 1
ATOM 649 N N . GLY A 1 83 ? -8.521 -12.555 26.868 1.00 70.50 83 GLY A N 1
ATOM 650 C CA . GLY A 1 83 ? -9.409 -13.729 26.854 1.00 70.50 83 GLY A CA 1
ATOM 651 C C . GLY A 1 83 ? -10.255 -13.827 25.579 1.00 70.50 83 GLY A C 1
ATOM 652 O O . GLY A 1 83 ? -11.194 -14.614 25.533 1.00 70.50 83 GLY A O 1
ATOM 653 N N . ALA A 1 84 ? -9.946 -12.998 24.584 1.00 83.69 84 ALA A N 1
ATOM 654 C CA . ALA A 1 84 ? -10.718 -12.748 23.376 1.00 83.69 84 ALA A CA 1
ATOM 655 C C . ALA A 1 84 ? -9.778 -12.674 22.159 1.00 83.69 84 ALA A C 1
ATOM 657 O O . ALA A 1 84 ? -8.557 -12.563 22.325 1.00 83.69 84 ALA A O 1
ATOM 658 N N . ILE A 1 85 ? -10.332 -12.757 20.946 1.00 85.81 85 ILE A N 1
ATOM 659 C CA . ILE A 1 85 ? -9.553 -12.638 19.707 1.00 85.81 85 ILE A CA 1
ATOM 660 C C . ILE A 1 85 ? -9.467 -11.165 19.315 1.00 85.81 85 ILE A C 1
ATOM 662 O O . ILE A 1 85 ? -10.489 -10.542 19.060 1.00 85.81 85 ILE A O 1
ATOM 666 N N . CYS A 1 86 ? -8.250 -10.633 19.229 1.00 87.94 86 CYS A N 1
ATOM 667 C CA . CYS A 1 86 ? -8.009 -9.282 18.733 1.00 87.94 86 CYS A CA 1
ATOM 668 C C . CYS A 1 86 ? -8.154 -9.247 17.212 1.00 87.94 86 CYS A C 1
ATOM 670 O O . CYS A 1 86 ? -7.392 -9.920 16.517 1.00 87.94 86 CYS A O 1
ATOM 672 N N . ILE A 1 87 ? -9.088 -8.438 16.719 1.00 88.88 87 ILE A N 1
ATOM 673 C CA . ILE A 1 87 ? -9.286 -8.185 15.282 1.00 88.88 87 ILE A CA 1
ATOM 674 C C . ILE A 1 87 ? -8.765 -6.807 14.861 1.00 88.88 87 ILE A C 1
ATOM 676 O O . ILE A 1 87 ? -8.451 -6.586 13.698 1.00 88.88 87 ILE A O 1
ATOM 680 N N . PHE A 1 88 ? -8.593 -5.895 15.823 1.00 87.69 88 PHE A N 1
ATOM 681 C CA . PHE A 1 88 ? -8.018 -4.573 15.599 1.00 87.69 88 PHE A CA 1
ATOM 682 C C . PHE A 1 88 ? -7.264 -4.097 16.845 1.00 87.69 88 PHE A C 1
ATOM 684 O O . PHE A 1 88 ? -7.738 -4.262 17.970 1.00 87.69 88 PHE A O 1
ATOM 691 N N . GLN A 1 89 ? -6.096 -3.481 16.672 1.00 85.50 89 GLN A N 1
ATOM 692 C CA . GLN A 1 89 ? -5.389 -2.781 17.746 1.00 85.50 89 GLN A CA 1
ATOM 693 C C . GLN A 1 89 ? -4.504 -1.670 17.169 1.00 85.50 89 GLN A C 1
ATOM 695 O O . GLN A 1 89 ? -3.607 -1.950 16.376 1.00 85.50 89 GLN A O 1
ATOM 700 N N . ARG A 1 90 ? -4.671 -0.435 17.659 1.00 74.44 90 ARG A N 1
ATOM 701 C CA . ARG A 1 90 ? -3.695 0.645 17.462 1.00 74.44 90 ARG A CA 1
ATOM 702 C C . ARG A 1 90 ? -2.422 0.347 18.255 1.00 74.44 90 ARG A C 1
ATOM 704 O O . ARG A 1 90 ? -2.476 -0.031 19.432 1.00 74.44 90 ARG A O 1
ATOM 711 N N . ARG A 1 91 ? -1.259 0.507 17.619 1.00 58.50 91 ARG A N 1
ATOM 712 C CA . ARG A 1 91 ? 0.045 0.378 18.287 1.00 58.50 91 ARG A CA 1
ATOM 713 C C . ARG A 1 91 ? 0.196 1.458 19.364 1.00 58.50 91 ARG A C 1
ATOM 715 O O . ARG A 1 91 ? -0.250 2.586 19.189 1.00 58.50 91 ARG A O 1
ATOM 722 N N . LYS A 1 92 ? 0.798 1.099 20.506 1.00 54.91 92 LYS A N 1
ATOM 723 C CA . LYS A 1 92 ? 1.098 2.057 21.585 1.00 54.91 92 LYS A CA 1
ATOM 724 C C . LYS A 1 92 ? 2.310 2.906 21.188 1.00 54.91 92 LYS A C 1
ATOM 726 O O . LYS A 1 92 ? 3.327 2.353 20.793 1.00 54.91 92 LYS A O 1
ATOM 731 N N . GLU A 1 93 ? 2.224 4.210 21.425 1.00 44.62 93 GLU A N 1
ATOM 732 C CA . GLU A 1 93 ? 3.268 5.228 21.191 1.00 44.62 93 GLU A CA 1
ATOM 733 C C . GLU A 1 93 ? 4.554 5.083 22.042 1.00 44.62 93 GLU A C 1
ATOM 735 O O . GLU A 1 93 ? 5.449 5.924 21.971 1.00 44.62 93 GLU A O 1
ATOM 740 N N . SER A 1 94 ? 4.695 4.058 22.888 1.00 41.47 94 SER A N 1
ATOM 741 C CA . SER A 1 94 ? 5.860 3.953 23.774 1.00 41.47 94 SER A CA 1
ATOM 742 C C . SER A 1 94 ? 6.972 3.102 23.162 1.00 41.47 94 SER A C 1
ATOM 744 O O . SER A 1 94 ? 6.829 1.885 23.076 1.00 41.47 94 SER A O 1
ATOM 746 N N . GLU A 1 95 ? 8.086 3.784 22.879 1.00 43.91 95 GLU A N 1
ATOM 747 C CA . GLU A 1 95 ? 9.377 3.325 22.340 1.00 43.91 95 GLU A CA 1
ATOM 748 C C . GLU A 1 95 ? 9.521 3.430 20.820 1.00 43.91 95 GLU A C 1
ATOM 750 O O . GLU A 1 95 ? 9.486 2.430 20.118 1.00 43.91 95 GLU A O 1
ATOM 755 N N . LYS A 1 96 ? 9.837 4.633 20.324 1.00 39.91 96 LYS A N 1
ATOM 756 C CA . LYS A 1 96 ? 10.845 4.783 19.264 1.00 39.91 96 LYS A CA 1
ATOM 757 C C . LYS A 1 96 ? 11.498 6.166 19.325 1.00 39.91 96 LYS A C 1
ATOM 759 O O . LYS A 1 96 ? 10.873 7.211 19.185 1.00 39.91 96 LYS A O 1
ATOM 764 N N . SER A 1 97 ? 12.802 6.139 19.581 1.00 38.69 97 SER A N 1
ATOM 765 C CA . SER A 1 97 ? 13.755 7.190 19.237 1.00 38.69 97 SER A CA 1
ATOM 766 C C . SER A 1 97 ? 13.580 7.603 17.774 1.00 38.69 97 SER A C 1
ATOM 768 O O . SER A 1 97 ? 13.419 6.728 16.927 1.00 38.69 97 SER A O 1
ATOM 770 N N . LYS A 1 98 ? 13.652 8.915 17.496 1.00 34.78 98 LYS A N 1
ATOM 771 C CA . LYS A 1 98 ? 13.725 9.503 16.144 1.00 34.78 98 LYS A CA 1
ATOM 772 C C . LYS A 1 98 ? 14.486 8.577 15.180 1.00 34.78 98 LYS A C 1
ATOM 774 O O . LYS A 1 98 ? 15.664 8.329 15.451 1.00 34.78 98 LYS A O 1
ATOM 779 N N . PRO A 1 99 ? 13.873 8.093 14.087 1.00 38.31 99 PRO A N 1
ATOM 780 C CA . PRO A 1 99 ? 14.602 7.283 13.132 1.00 38.31 99 PRO A CA 1
ATOM 781 C C . PRO A 1 99 ? 15.577 8.181 12.367 1.00 38.31 99 PRO A C 1
ATOM 783 O O . PRO A 1 99 ? 15.196 9.180 11.755 1.00 38.31 99 PRO A O 1
ATOM 786 N N . GLU A 1 100 ? 16.863 7.840 12.438 1.00 34.94 100 GLU A N 1
ATOM 787 C CA . GLU A 1 100 ? 17.849 8.299 11.464 1.00 34.94 100 GLU A CA 1
ATOM 788 C C . GLU A 1 100 ? 17.494 7.680 10.099 1.00 34.94 100 GLU A C 1
ATOM 790 O O . GLU A 1 100 ? 17.044 6.533 10.031 1.00 34.94 100 GLU A O 1
ATOM 795 N N . LEU A 1 101 ? 17.678 8.445 9.016 1.00 40.47 101 LEU A N 1
ATOM 796 C CA . LEU A 1 101 ? 17.235 8.150 7.640 1.00 40.47 101 LEU A CA 1
ATOM 797 C C . LEU A 1 101 ? 17.632 6.765 7.083 1.00 40.47 101 LEU A C 1
ATOM 799 O O . LEU A 1 101 ? 17.040 6.312 6.111 1.00 40.47 101 LEU A O 1
ATOM 803 N N . THR A 1 102 ? 18.588 6.064 7.692 1.00 39.12 102 THR A N 1
ATOM 804 C CA . THR A 1 102 ? 18.987 4.694 7.325 1.00 39.12 102 THR A CA 1
ATOM 805 C C . THR A 1 102 ? 17.989 3.617 7.769 1.00 39.12 102 THR A C 1
ATOM 807 O O . THR A 1 102 ? 18.038 2.497 7.266 1.00 39.12 102 THR A O 1
ATOM 810 N N . THR A 1 103 ? 17.069 3.942 8.681 1.00 50.53 103 THR A N 1
ATOM 811 C CA . THR A 1 103 ? 16.045 3.014 9.199 1.00 50.53 103 THR A CA 1
ATOM 812 C C . THR A 1 103 ? 14.808 2.951 8.290 1.00 50.53 103 THR A C 1
ATOM 814 O O . THR A 1 103 ? 14.187 1.899 8.180 1.00 50.53 103 THR A O 1
ATOM 817 N N . ALA A 1 104 ? 14.502 4.037 7.568 1.00 52.41 104 ALA A N 1
ATOM 818 C CA . ALA A 1 104 ? 13.270 4.183 6.784 1.00 52.41 104 ALA A CA 1
ATOM 819 C C . ALA A 1 104 ? 13.220 3.297 5.520 1.00 52.41 104 ALA A C 1
ATOM 821 O O . ALA A 1 104 ? 12.162 2.788 5.163 1.00 52.41 104 ALA A O 1
ATOM 822 N N . GLU A 1 105 ? 14.357 3.050 4.857 1.00 53.78 105 GLU A N 1
ATOM 823 C CA . GLU A 1 105 ? 14.408 2.156 3.680 1.00 53.78 105 GLU A CA 1
ATOM 824 C C . GLU A 1 105 ? 14.166 0.689 4.061 1.00 53.78 105 GLU A C 1
ATOM 826 O O . GLU A 1 105 ? 13.528 -0.070 3.330 1.00 53.78 105 GLU A O 1
ATOM 831 N N . ALA A 1 106 ? 14.657 0.283 5.237 1.00 54.75 106 ALA A N 1
ATOM 832 C CA . ALA A 1 106 ? 14.426 -1.052 5.775 1.00 54.75 106 ALA A CA 1
ATOM 833 C C . ALA A 1 106 ? 12.965 -1.245 6.214 1.00 54.75 106 ALA A C 1
ATOM 835 O O . ALA A 1 106 ? 12.443 -2.355 6.107 1.00 54.75 106 ALA A O 1
ATOM 836 N N . GLU A 1 107 ? 12.310 -0.175 6.672 1.00 66.44 107 GLU A N 1
ATOM 837 C CA . GLU A 1 107 ? 10.908 -0.188 7.100 1.00 66.44 107 GLU A CA 1
ATOM 838 C C . GLU A 1 107 ? 9.926 -0.329 5.918 1.00 66.44 107 GLU A C 1
ATOM 840 O O . GLU A 1 107 ? 8.873 -0.932 6.102 1.00 66.44 107 GLU A O 1
ATOM 845 N N . LEU A 1 108 ? 10.281 0.100 4.696 1.00 86.50 108 LEU A N 1
ATOM 846 C CA . LEU A 1 108 ? 9.408 -0.017 3.512 1.00 86.50 108 LEU A CA 1
ATOM 847 C C . LEU A 1 108 ? 9.471 -1.359 2.776 1.00 86.50 108 LEU A C 1
ATOM 849 O O . LEU A 1 108 ? 8.516 -1.743 2.103 1.00 86.50 108 LEU A O 1
ATOM 853 N N . LYS A 1 109 ? 10.583 -2.091 2.870 1.00 86.88 109 LYS A N 1
ATOM 854 C CA . LYS A 1 109 ? 10.773 -3.304 2.062 1.00 86.88 109 LYS A CA 1
ATOM 855 C C . LYS A 1 109 ? 9.697 -4.366 2.324 1.00 86.88 109 LYS A C 1
ATOM 857 O O . LYS A 1 109 ? 9.082 -4.862 1.388 1.00 86.88 109 LYS A O 1
ATOM 862 N N . ASP A 1 110 ? 9.486 -4.726 3.589 1.00 88.50 110 ASP A N 1
ATOM 863 C CA . ASP A 1 110 ? 8.511 -5.756 3.974 1.00 88.50 110 ASP A CA 1
ATOM 864 C C . ASP A 1 110 ? 7.055 -5.387 3.621 1.00 88.50 110 ASP A C 1
ATOM 866 O O . ASP A 1 110 ? 6.381 -6.229 3.024 1.00 88.50 110 ASP A O 1
ATOM 870 N N . PRO A 1 111 ? 6.538 -4.174 3.916 1.00 91.88 111 PRO A N 1
ATOM 871 C CA . PRO A 1 111 ? 5.179 -3.815 3.519 1.00 91.88 111 PRO A CA 1
ATOM 872 C C . PRO A 1 111 ? 4.991 -3.782 1.998 1.00 91.88 111 PRO A C 1
ATOM 874 O O . PRO A 1 111 ? 3.991 -4.309 1.517 1.00 91.88 111 PRO A O 1
ATOM 877 N N . LEU A 1 112 ? 5.958 -3.282 1.221 1.00 94.75 112 LEU A N 1
ATOM 878 C CA . LEU A 1 112 ? 5.860 -3.308 -0.245 1.00 94.75 112 LEU A CA 1
ATOM 879 C C . LEU A 1 112 ? 5.885 -4.742 -0.792 1.00 94.75 112 LEU A C 1
ATOM 881 O O . LEU A 1 112 ? 5.058 -5.101 -1.625 1.00 94.75 112 LEU A O 1
ATOM 885 N N . GLU A 1 113 ? 6.760 -5.610 -0.276 1.00 93.25 113 GLU A N 1
ATOM 886 C CA . GLU A 1 113 ? 6.767 -7.028 -0.656 1.00 93.25 113 GLU A CA 1
ATOM 887 C C . GLU A 1 113 ? 5.460 -7.743 -0.265 1.00 93.25 113 GLU A C 1
ATOM 889 O O . GLU A 1 113 ? 5.023 -8.654 -0.968 1.00 93.25 113 GLU A O 1
ATOM 894 N N . ARG A 1 114 ? 4.823 -7.370 0.854 1.00 93.75 114 ARG A N 1
ATOM 895 C CA . ARG A 1 114 ? 3.492 -7.879 1.235 1.00 93.75 114 ARG A CA 1
ATOM 896 C C . ARG A 1 114 ? 2.417 -7.405 0.272 1.00 93.75 114 ARG A C 1
ATOM 898 O O . ARG A 1 114 ? 1.598 -8.226 -0.128 1.00 93.75 114 ARG A O 1
ATOM 905 N N . PHE A 1 115 ? 2.436 -6.127 -0.089 1.00 95.69 115 PHE A N 1
ATOM 906 C CA . PHE A 1 115 ? 1.490 -5.545 -1.029 1.00 95.69 115 PHE A CA 1
ATOM 907 C C . PHE A 1 115 ? 1.590 -6.239 -2.391 1.00 95.69 115 PHE A C 1
ATOM 909 O O . PHE A 1 115 ? 0.601 -6.798 -2.849 1.00 95.69 115 PHE A O 1
ATOM 916 N N . ILE A 1 116 ? 2.798 -6.374 -2.950 1.00 95.56 116 ILE A N 1
ATOM 917 C CA . ILE A 1 116 ? 3.049 -7.107 -4.205 1.00 95.56 116 ILE A CA 1
ATOM 918 C C . ILE A 1 116 ? 2.530 -8.548 -4.139 1.00 95.56 116 ILE A C 1
ATOM 920 O O . ILE A 1 116 ? 1.888 -9.011 -5.075 1.00 95.56 116 ILE A O 1
ATOM 924 N N . ARG A 1 117 ? 2.742 -9.260 -3.022 1.00 94.56 117 ARG A N 1
ATOM 925 C CA . ARG A 1 117 ? 2.198 -10.621 -2.856 1.00 94.56 117 ARG A CA 1
ATOM 926 C C . ARG A 1 117 ? 0.672 -10.661 -2.883 1.00 94.56 117 ARG A C 1
ATOM 928 O O . ARG A 1 117 ? 0.121 -11.645 -3.365 1.00 94.56 117 ARG A O 1
ATOM 935 N N . ILE A 1 118 ? 0.001 -9.646 -2.339 1.00 93.88 118 ILE A N 1
ATOM 936 C CA . ILE A 1 118 ? -1.459 -9.527 -2.426 1.00 93.88 118 ILE A CA 1
ATOM 937 C C . ILE A 1 118 ? -1.882 -9.250 -3.865 1.00 93.88 118 ILE A C 1
ATOM 939 O O . ILE A 1 118 ? -2.813 -9.899 -4.336 1.00 93.88 118 ILE A O 1
ATOM 943 N N . LEU A 1 119 ? -1.171 -8.368 -4.575 1.00 92.50 119 LEU A N 1
ATOM 944 C CA . LEU A 1 119 ? -1.411 -8.138 -5.997 1.00 92.50 119 LEU A CA 1
ATOM 945 C C . LEU A 1 119 ? -1.289 -9.454 -6.778 1.00 92.50 119 LEU A C 1
ATOM 947 O O . LEU A 1 119 ? -2.261 -9.895 -7.376 1.00 92.50 119 LEU A O 1
ATOM 951 N N . ASP A 1 120 ? -0.156 -10.153 -6.684 1.00 92.50 120 ASP A N 1
ATOM 952 C CA . ASP A 1 120 ? 0.069 -11.426 -7.382 1.00 92.50 120 ASP A CA 1
ATOM 953 C C . ASP A 1 120 ? -0.989 -12.495 -7.052 1.00 92.50 120 ASP A C 1
ATOM 955 O O . ASP A 1 120 ? -1.390 -13.263 -7.926 1.00 92.50 120 ASP A O 1
ATOM 959 N N . ALA A 1 121 ? -1.428 -12.575 -5.791 1.00 92.00 121 ALA A N 1
ATOM 960 C CA . ALA A 1 121 ? -2.341 -13.621 -5.335 1.00 92.00 121 ALA A CA 1
ATOM 961 C C . ALA A 1 121 ? -3.808 -13.351 -5.686 1.00 92.00 121 ALA A C 1
ATOM 963 O O . ALA A 1 121 ? -4.538 -14.297 -5.977 1.00 92.00 121 ALA A O 1
ATOM 964 N N . CYS A 1 122 ? -4.241 -12.091 -5.626 1.00 89.75 122 CYS A N 1
ATOM 965 C CA . CYS A 1 122 ? -5.656 -11.727 -5.679 1.00 89.75 122 CYS A CA 1
ATOM 966 C C . CYS A 1 122 ? -6.057 -11.019 -6.979 1.00 89.75 122 CYS A C 1
ATOM 968 O O . CYS A 1 122 ? -7.252 -10.863 -7.219 1.00 89.75 122 CYS A O 1
ATOM 970 N N . TRP A 1 123 ? -5.102 -10.603 -7.825 1.00 89.12 123 TRP A N 1
ATOM 971 C CA . TRP A 1 123 ? -5.385 -9.794 -9.017 1.00 89.12 123 TRP A CA 1
ATOM 972 C C . TRP A 1 123 ? -6.498 -10.375 -9.883 1.00 89.12 123 TRP A C 1
ATOM 974 O O . TRP A 1 123 ? -7.471 -9.693 -10.177 1.00 89.12 123 TRP A O 1
ATOM 984 N N . HIS A 1 124 ? -6.392 -11.648 -10.268 1.00 87.56 124 HIS A N 1
ATOM 985 C CA . HIS A 1 124 ? -7.366 -12.266 -11.167 1.00 87.56 124 HIS A CA 1
ATOM 986 C C . HIS A 1 124 ? -8.763 -12.404 -10.547 1.00 87.56 124 HIS A C 1
ATOM 988 O O . HIS A 1 124 ? -9.748 -12.317 -11.278 1.00 87.56 124 HIS A O 1
ATOM 994 N N . ASP A 1 125 ? -8.857 -12.564 -9.225 1.00 85.00 125 ASP A N 1
ATOM 995 C CA . ASP A 1 125 ? -10.138 -12.666 -8.517 1.00 85.00 125 ASP A CA 1
ATOM 996 C C . ASP A 1 125 ? -10.840 -11.304 -8.413 1.00 85.00 125 ASP A C 1
ATOM 998 O O . ASP A 1 125 ? -12.066 -11.230 -8.479 1.00 85.00 125 ASP A O 1
ATOM 1002 N N . VAL A 1 126 ? -10.064 -10.227 -8.274 1.00 81.31 126 VAL A N 1
ATOM 1003 C CA . VAL A 1 126 ? -10.566 -8.850 -8.143 1.00 81.31 126 VAL A CA 1
ATOM 1004 C C . VAL A 1 126 ? -10.901 -8.262 -9.505 1.00 81.31 126 VAL A C 1
ATOM 1006 O O . VAL A 1 126 ? -11.969 -7.689 -9.709 1.00 81.31 126 VAL A O 1
ATOM 1009 N N . VAL A 1 127 ? -9.983 -8.424 -10.452 1.00 77.81 127 VAL A N 1
ATOM 1010 C CA . VAL A 1 127 ? -10.111 -7.880 -11.799 1.00 77.81 127 VAL A CA 1
ATOM 1011 C C . VAL A 1 127 ? -11.191 -8.627 -12.586 1.00 77.81 127 VAL A C 1
ATOM 1013 O O . VAL A 1 127 ? -11.960 -7.987 -13.307 1.00 77.81 127 VAL A O 1
ATOM 1016 N N . GLY A 1 128 ? -11.302 -9.949 -12.392 1.00 70.06 128 GLY A N 1
ATOM 1017 C CA . GLY A 1 128 ? -12.373 -10.800 -12.916 1.00 70.06 128 GLY A CA 1
ATOM 1018 C C . GLY A 1 128 ? -12.677 -10.651 -14.417 1.00 70.06 128 GLY A C 1
ATOM 1019 O O . GLY A 1 128 ? -11.916 -10.072 -15.193 1.00 70.06 128 GLY A O 1
ATOM 1020 N N . ASP A 1 129 ? -13.844 -11.164 -14.823 1.00 58.78 129 ASP A N 1
ATOM 1021 C CA . ASP A 1 129 ? -14.427 -10.979 -16.169 1.00 58.78 129 ASP A CA 1
ATOM 1022 C C . ASP A 1 129 ? -15.211 -9.654 -16.302 1.00 58.78 129 ASP A C 1
ATOM 1024 O O . ASP A 1 129 ? -15.914 -9.419 -17.288 1.00 58.78 129 ASP A O 1
ATOM 1028 N N . SER A 1 130 ? -15.133 -8.781 -15.297 1.00 55.38 130 SER A N 1
ATOM 1029 C CA . SER A 1 130 ? -15.799 -7.481 -15.277 1.00 55.38 130 SER A CA 1
ATOM 1030 C C . SER A 1 130 ? -15.318 -6.631 -16.461 1.00 55.38 130 SER A C 1
ATOM 1032 O O . SER A 1 130 ? -14.122 -6.565 -16.744 1.00 55.38 130 SER A O 1
ATOM 1034 N N . THR A 1 131 ? -16.225 -5.958 -17.172 1.00 58.41 131 THR A N 1
ATOM 1035 C CA . THR A 1 131 ? -15.874 -5.056 -18.285 1.00 58.41 131 THR A CA 1
ATOM 1036 C C . THR A 1 131 ? -16.485 -3.674 -18.072 1.00 58.41 131 THR A C 1
ATOM 1038 O O . THR A 1 131 ? -17.693 -3.583 -17.850 1.00 58.41 131 THR A O 1
ATOM 1041 N N . GLY A 1 132 ? -15.689 -2.612 -18.231 1.00 63.97 132 GLY A N 1
ATOM 1042 C CA . GLY A 1 132 ? -16.142 -1.213 -18.257 1.00 63.97 132 GLY A CA 1
ATOM 1043 C C . GLY A 1 132 ? -15.775 -0.397 -17.012 1.00 63.97 132 GLY A C 1
ATOM 1044 O O . GLY A 1 132 ? -15.161 -0.919 -16.099 1.00 63.97 132 GLY A O 1
ATOM 1045 N N . ILE A 1 133 ? -16.209 0.867 -16.979 1.00 59.59 133 ILE A N 1
ATOM 1046 C CA . ILE A 1 133 ? -15.826 1.914 -16.001 1.00 59.59 133 ILE A CA 1
ATOM 1047 C C . ILE A 1 133 ? -15.958 1.473 -14.529 1.00 59.59 133 ILE A C 1
ATOM 1049 O O . ILE A 1 133 ? -15.098 1.767 -13.715 1.00 59.59 133 ILE A O 1
ATOM 1053 N N . VAL A 1 134 ? -16.989 0.689 -14.193 1.00 60.44 134 VAL A N 1
ATOM 1054 C CA . VAL A 1 134 ? -17.212 0.183 -12.820 1.00 60.44 134 VAL A CA 1
ATOM 1055 C C . VAL A 1 134 ? -16.067 -0.722 -12.333 1.00 60.44 134 VAL A C 1
ATOM 1057 O O . VAL A 1 134 ? -15.858 -0.862 -11.132 1.00 60.44 134 VAL A O 1
ATOM 1060 N N . ARG A 1 135 ? -15.326 -1.350 -13.254 1.00 70.25 135 ARG A N 1
ATOM 1061 C CA . ARG A 1 135 ? -14.142 -2.155 -12.933 1.00 70.25 135 ARG A CA 1
ATOM 1062 C C . ARG A 1 135 ? -12.977 -1.283 -12.495 1.00 70.25 135 ARG A C 1
ATOM 1064 O O . ARG A 1 135 ? -12.280 -1.685 -11.574 1.00 70.25 135 ARG A O 1
ATOM 1071 N N . ASP A 1 136 ? -12.765 -0.156 -13.162 1.00 73.19 136 ASP A N 1
ATOM 1072 C CA . ASP A 1 136 ? -11.587 0.679 -12.934 1.00 73.19 136 ASP A CA 1
ATOM 1073 C C . ASP A 1 136 ? -11.708 1.373 -11.570 1.00 73.19 136 ASP A C 1
ATOM 1075 O O . ASP A 1 136 ? -10.787 1.283 -10.763 1.00 73.19 136 ASP A O 1
ATOM 1079 N N . ASP A 1 137 ? -12.897 1.885 -11.231 1.00 75.25 137 ASP A N 1
ATOM 1080 C CA . ASP A 1 137 ? -13.184 2.439 -9.899 1.00 75.25 137 ASP A CA 1
ATOM 1081 C C . ASP A 1 137 ? -13.025 1.382 -8.791 1.00 75.25 137 ASP A C 1
ATOM 1083 O O . ASP A 1 137 ? -12.370 1.620 -7.779 1.00 75.25 137 ASP A O 1
ATOM 1087 N N . LEU A 1 138 ? -13.588 0.179 -8.979 1.00 76.94 138 LEU A N 1
ATOM 1088 C CA . LEU A 1 138 ? -13.485 -0.900 -7.989 1.00 76.94 138 LEU A CA 1
ATOM 1089 C C . LEU A 1 138 ? -12.040 -1.390 -7.819 1.00 76.94 138 LEU A C 1
ATOM 1091 O O . LEU A 1 138 ? -11.629 -1.731 -6.709 1.00 76.94 138 LEU A O 1
ATOM 1095 N N . LEU A 1 139 ? -11.281 -1.457 -8.913 1.00 83.56 139 LEU A N 1
ATOM 1096 C CA . LEU A 1 139 ? -9.878 -1.846 -8.892 1.00 83.56 139 LEU A CA 1
ATOM 1097 C C . LEU A 1 139 ? -9.043 -0.796 -8.160 1.00 83.56 139 LEU A C 1
ATOM 1099 O O . LEU A 1 139 ? -8.271 -1.164 -7.277 1.00 83.56 139 LEU A O 1
ATOM 1103 N N . ASN A 1 140 ? -9.235 0.484 -8.473 1.00 82.88 140 ASN A N 1
ATOM 1104 C CA . ASN A 1 140 ? -8.550 1.588 -7.807 1.00 82.88 140 ASN A CA 1
ATOM 1105 C C . ASN A 1 140 ? -8.883 1.623 -6.309 1.00 82.88 140 ASN A C 1
ATOM 1107 O O . ASN A 1 140 ? -7.981 1.737 -5.479 1.00 82.88 140 ASN A O 1
ATOM 1111 N N . ASP A 1 141 ? -10.145 1.402 -5.942 1.00 81.25 141 ASP A N 1
ATOM 1112 C CA . ASP A 1 141 ? -10.585 1.269 -4.553 1.00 81.25 141 ASP A CA 1
ATOM 1113 C C . ASP A 1 141 ? -9.908 0.103 -3.832 1.00 81.25 141 ASP A C 1
ATOM 1115 O O . ASP A 1 141 ? -9.434 0.244 -2.702 1.00 81.25 141 ASP A O 1
ATOM 1119 N N . TRP A 1 142 ? -9.859 -1.059 -4.482 1.00 86.50 142 TRP A N 1
ATOM 1120 C CA . TRP A 1 142 ? -9.233 -2.250 -3.927 1.00 86.50 142 TRP A CA 1
ATOM 1121 C C . TRP A 1 142 ? -7.724 -2.059 -3.743 1.00 86.50 142 TRP A C 1
ATOM 1123 O O . TRP A 1 142 ? -7.189 -2.415 -2.688 1.00 86.50 142 TRP A O 1
ATOM 1133 N N . LEU A 1 143 ? -7.050 -1.474 -4.735 1.00 88.56 143 LEU A N 1
ATOM 1134 C CA . LEU A 1 143 ? -5.627 -1.147 -4.682 1.00 88.56 143 LEU A CA 1
ATOM 1135 C C . LEU A 1 143 ? -5.335 -0.162 -3.554 1.00 88.56 143 LEU A C 1
ATOM 1137 O O . LEU A 1 143 ? -4.493 -0.450 -2.701 1.00 88.56 143 LEU A O 1
ATOM 1141 N N . GLN A 1 144 ? -6.070 0.949 -3.506 1.00 87.81 144 GLN A N 1
ATOM 1142 C CA . GLN A 1 144 ? -5.883 1.993 -2.506 1.00 87.81 144 GLN A CA 1
ATOM 1143 C C . GLN A 1 144 ? -6.170 1.471 -1.092 1.00 87.81 144 GLN A C 1
ATOM 1145 O O . GLN A 1 144 ? -5.390 1.728 -0.181 1.00 87.81 144 GLN A O 1
ATOM 1150 N N . PHE A 1 145 ? -7.215 0.660 -0.891 1.00 86.12 145 PHE A N 1
ATOM 1151 C CA . PHE A 1 145 ? -7.489 0.050 0.414 1.00 86.12 145 PHE A CA 1
ATOM 1152 C C . PHE A 1 145 ? -6.326 -0.825 0.902 1.00 86.12 145 PHE A C 1
ATOM 1154 O O . PHE A 1 145 ? -5.887 -0.713 2.048 1.00 86.12 145 PHE A O 1
ATOM 1161 N N . HIS A 1 146 ? -5.798 -1.699 0.040 1.00 89.06 146 HIS A N 1
ATOM 1162 C CA . HIS A 1 146 ? -4.682 -2.566 0.420 1.00 89.06 146 HIS A CA 1
ATOM 1163 C C . HIS A 1 146 ? -3.382 -1.778 0.605 1.00 89.06 146 HIS A C 1
ATOM 1165 O O . HIS A 1 146 ? -2.572 -2.143 1.458 1.00 89.06 146 HIS A O 1
ATOM 1171 N N . TRP A 1 147 ? -3.193 -0.693 -0.147 1.00 90.25 147 TRP A N 1
ATOM 1172 C CA . TRP A 1 147 ? -2.078 0.228 0.028 1.00 90.25 147 TRP A CA 1
ATOM 1173 C C . TRP A 1 147 ? -2.123 0.913 1.396 1.00 90.25 147 TRP A C 1
ATOM 1175 O O . TRP A 1 147 ? -1.163 0.816 2.161 1.00 90.25 147 TRP A O 1
ATOM 1185 N N . GLU A 1 148 ? -3.262 1.508 1.755 1.00 84.50 148 GLU A N 1
ATOM 1186 C CA . GLU A 1 148 ? -3.492 2.130 3.064 1.00 84.50 148 GLU A CA 1
ATOM 1187 C C . GLU A 1 148 ? -3.259 1.127 4.199 1.00 84.50 148 GLU A C 1
ATOM 1189 O O . GLU A 1 148 ? -2.546 1.391 5.174 1.00 84.50 148 GLU A O 1
ATOM 1194 N N . PHE A 1 149 ? -3.823 -0.071 4.049 1.00 85.12 149 PHE A N 1
ATOM 1195 C CA . PHE A 1 149 ? -3.775 -1.090 5.084 1.00 85.12 149 PHE A CA 1
ATOM 1196 C C . PHE A 1 149 ? -2.383 -1.701 5.275 1.00 85.12 149 PHE A C 1
ATOM 1198 O O . PHE A 1 149 ? -1.992 -1.973 6.409 1.00 85.12 149 PHE A O 1
ATOM 1205 N N . ILE A 1 150 ? -1.631 -1.953 4.202 1.00 88.94 150 ILE A N 1
ATOM 1206 C CA . ILE A 1 150 ? -0.352 -2.679 4.265 1.00 88.94 150 ILE A CA 1
ATOM 1207 C C . ILE A 1 150 ? 0.830 -1.719 4.321 1.00 88.94 150 ILE A C 1
ATOM 1209 O O . ILE A 1 150 ? 1.763 -1.945 5.094 1.00 88.94 150 ILE A O 1
ATOM 1213 N N . VAL A 1 151 ? 0.813 -0.695 3.471 1.00 89.50 151 VAL A N 1
ATOM 1214 C CA . VAL A 1 151 ? 1.942 0.207 3.262 1.00 89.50 151 VAL A CA 1
ATOM 1215 C C . VAL A 1 151 ? 1.819 1.397 4.188 1.00 89.50 151 VAL A C 1
ATOM 1217 O O . VAL A 1 151 ? 2.653 1.519 5.079 1.00 89.50 151 VAL A O 1
ATOM 1220 N N . GLU A 1 152 ? 0.779 2.221 4.059 1.00 85.75 152 GLU A N 1
ATOM 1221 C CA . GLU A 1 152 ? 0.657 3.455 4.852 1.00 85.75 152 GLU A CA 1
ATOM 1222 C C . GLU A 1 152 ? 0.673 3.183 6.362 1.00 85.75 152 GLU A C 1
ATOM 1224 O O . GLU A 1 152 ? 1.425 3.826 7.100 1.00 85.75 152 GLU A O 1
ATOM 1229 N N . SER A 1 153 ? -0.066 2.161 6.812 1.00 80.69 153 SER A N 1
ATOM 1230 C CA . SER A 1 153 ? -0.100 1.748 8.223 1.00 80.69 153 SER A CA 1
ATOM 1231 C C . SER A 1 153 ? 1.261 1.301 8.776 1.00 80.69 153 SER A C 1
ATOM 1233 O O . SER A 1 153 ? 1.477 1.318 9.988 1.00 80.69 153 SER A O 1
ATOM 1235 N N . ALA A 1 154 ? 2.189 0.892 7.905 1.00 83.81 154 ALA A N 1
ATOM 1236 C CA . ALA A 1 154 ? 3.540 0.512 8.293 1.00 83.81 154 ALA A CA 1
ATOM 1237 C C . ALA A 1 154 ? 4.491 1.714 8.374 1.00 83.81 154 ALA A C 1
ATOM 1239 O O . ALA A 1 154 ? 5.523 1.613 9.040 1.00 83.81 154 ALA A O 1
ATOM 1240 N N . VAL A 1 155 ? 4.161 2.826 7.707 1.00 79.12 155 VAL A N 1
ATOM 1241 C CA . VAL A 1 155 ? 5.046 3.988 7.564 1.00 79.12 155 VAL A CA 1
ATOM 1242 C C . VAL A 1 155 ? 4.835 5.026 8.666 1.00 79.12 155 VAL A C 1
ATOM 1244 O O . VAL A 1 155 ? 5.800 5.646 9.111 1.00 79.12 155 VAL A O 1
ATOM 1247 N N . SER A 1 156 ? 3.597 5.216 9.136 1.00 68.94 156 SER A N 1
ATOM 1248 C CA . SER A 1 156 ? 3.290 6.161 10.215 1.00 68.94 156 SER A CA 1
ATOM 1249 C C . SER A 1 156 ? 2.344 5.561 11.245 1.00 68.94 156 SER A C 1
ATOM 1251 O O . SER A 1 156 ? 1.156 5.400 10.988 1.00 68.94 156 SER A O 1
ATOM 1253 N N . ASP A 1 157 ? 2.850 5.329 12.455 1.00 59.75 157 ASP A N 1
ATOM 1254 C CA . ASP A 1 157 ? 2.005 4.932 13.589 1.00 59.75 157 ASP A CA 1
ATOM 1255 C C . ASP A 1 157 ? 1.265 6.148 14.210 1.00 59.75 157 ASP A C 1
ATOM 1257 O O . ASP A 1 157 ? 0.194 5.994 14.795 1.00 59.75 157 ASP A O 1
ATOM 1261 N N . ASP A 1 158 ? 1.828 7.360 14.085 1.00 58.97 158 ASP A N 1
ATOM 1262 C CA . ASP A 1 158 ? 1.346 8.629 14.673 1.00 58.97 158 ASP A CA 1
ATOM 1263 C C . ASP A 1 158 ? 0.750 9.608 13.643 1.00 58.97 158 ASP A C 1
ATOM 1265 O O . ASP A 1 158 ? 0.457 10.766 13.954 1.00 58.97 158 ASP A O 1
ATOM 1269 N N . TYR A 1 159 ? 0.605 9.161 12.394 1.00 64.62 159 TYR A N 1
ATOM 1270 C CA . TYR A 1 159 ? 0.159 9.978 11.264 1.00 64.62 159 TYR A CA 1
ATOM 1271 C C . TYR A 1 159 ? 1.029 11.217 11.005 1.00 64.62 159 TYR A C 1
ATOM 1273 O O . TYR A 1 159 ? 0.561 12.186 10.412 1.00 64.62 159 TYR A O 1
ATOM 1281 N N . SER A 1 160 ? 2.283 11.266 11.456 1.00 73.69 160 SER A N 1
ATOM 1282 C CA . SER A 1 160 ? 3.222 12.314 11.037 1.00 73.69 160 SER A CA 1
ATOM 1283 C C . SER A 1 160 ? 3.558 12.223 9.540 1.00 73.69 160 SER A C 1
ATOM 1285 O O . SER A 1 160 ? 3.851 13.240 8.901 1.00 73.69 160 SER A O 1
ATOM 1287 N N . ILE A 1 161 ? 3.440 11.024 8.969 1.00 80.62 161 ILE A N 1
ATOM 1288 C CA . ILE A 1 161 ? 3.634 10.711 7.559 1.00 80.62 161 ILE A CA 1
ATOM 1289 C C . ILE A 1 161 ? 2.275 10.370 6.939 1.00 80.62 161 ILE A C 1
ATOM 1291 O O . ILE A 1 161 ? 1.585 9.461 7.388 1.00 80.62 161 ILE A O 1
ATOM 1295 N N . VAL A 1 162 ? 1.904 11.121 5.904 1.00 81.12 162 VAL A N 1
ATOM 1296 C CA . VAL A 1 162 ? 0.735 10.877 5.057 1.00 81.12 162 VAL A CA 1
ATOM 1297 C C . VAL A 1 162 ? 1.276 10.649 3.652 1.00 81.12 162 VAL A C 1
ATOM 1299 O O . VAL A 1 162 ? 1.946 11.541 3.121 1.00 81.12 162 VAL A O 1
ATOM 1302 N N . LEU A 1 163 ? 1.068 9.452 3.101 1.00 85.69 163 LEU A N 1
ATOM 1303 C CA . LEU A 1 163 ? 1.577 9.093 1.779 1.00 85.69 163 LEU A CA 1
ATOM 1304 C C . LEU A 1 163 ? 0.640 9.578 0.677 1.00 85.69 163 LEU A C 1
ATOM 1306 O O . LEU A 1 163 ? -0.574 9.587 0.858 1.00 85.69 163 LEU A O 1
ATOM 1310 N N . GLU A 1 164 ? 1.213 9.947 -0.466 1.00 86.12 164 GLU A N 1
ATOM 1311 C CA . GLU A 1 164 ? 0.456 10.041 -1.716 1.00 86.12 164 GLU A CA 1
ATOM 1312 C C . GLU A 1 164 ? -0.249 8.707 -2.031 1.00 86.12 164 GLU A C 1
ATOM 1314 O O . GLU A 1 164 ? 0.270 7.639 -1.671 1.00 86.12 164 GLU A O 1
ATOM 1319 N N . PRO A 1 165 ? -1.433 8.763 -2.671 1.00 84.38 165 PRO A N 1
ATOM 1320 C CA . PRO A 1 165 ? -2.164 7.574 -3.078 1.00 84.38 165 PRO A CA 1
ATOM 1321 C C . PRO A 1 165 ? -1.350 6.745 -4.075 1.00 84.38 165 PRO A C 1
ATOM 1323 O O . PRO A 1 165 ? -0.449 7.246 -4.748 1.00 84.38 165 PRO A O 1
ATOM 1326 N N . TYR A 1 166 ? -1.675 5.460 -4.150 1.00 87.56 166 TYR A N 1
ATOM 1327 C CA . TYR A 1 166 ? -1.050 4.536 -5.088 1.00 87.56 166 TYR A CA 1
ATOM 1328 C C . TYR A 1 166 ? -1.805 4.528 -6.427 1.00 87.56 166 TYR A C 1
ATOM 1330 O O . TYR A 1 166 ? -3.035 4.433 -6.425 1.00 87.56 166 TYR A O 1
ATOM 1338 N N . CYS A 1 167 ? -1.076 4.579 -7.553 1.00 81.44 167 CYS A N 1
ATOM 1339 C CA . CYS A 1 167 ? -1.630 4.773 -8.904 1.00 81.44 167 CYS A CA 1
ATOM 1340 C C . CYS A 1 167 ? -2.505 6.045 -8.996 1.00 81.44 167 CYS A C 1
ATOM 1342 O O . CYS A 1 167 ? -2.247 7.054 -8.342 1.00 81.44 167 CYS A O 1
ATOM 1344 N N . GLU A 1 168 ? -3.581 5.986 -9.786 1.00 71.31 168 GLU A N 1
ATOM 1345 C CA . GLU A 1 168 ? -4.617 7.024 -9.858 1.00 71.31 168 GLU A CA 1
ATOM 1346 C C . GLU A 1 168 ? -5.421 7.148 -8.548 1.00 71.31 168 GLU A C 1
ATOM 1348 O O . GLU A 1 168 ? -6.041 8.182 -8.292 1.00 71.31 168 GLU A O 1
ATOM 1353 N N . GLY A 1 169 ? -5.356 6.127 -7.682 1.00 59.44 169 GLY A N 1
ATOM 1354 C CA . GLY A 1 169 ? -5.948 6.124 -6.349 1.00 59.44 169 GLY A CA 1
ATOM 1355 C C . GLY A 1 169 ? -7.452 6.408 -6.319 1.00 59.44 169 GLY A C 1
ATOM 1356 O O . GLY A 1 169 ? -8.180 6.219 -7.292 1.00 59.44 169 GLY A O 1
ATOM 1357 N N . ALA A 1 170 ? -7.922 6.879 -5.160 1.00 52.50 170 ALA A N 1
ATOM 1358 C CA . ALA A 1 170 ? -9.198 7.575 -5.043 1.00 52.50 170 ALA A CA 1
ATOM 1359 C C . ALA A 1 170 ? -8.937 9.066 -5.306 1.00 52.50 170 ALA A C 1
ATOM 1361 O O . ALA A 1 170 ? -8.198 9.680 -4.536 1.00 52.50 170 ALA A O 1
ATOM 1362 N N . GLU A 1 171 ? -9.559 9.641 -6.343 1.00 51.16 171 GLU A N 1
ATOM 1363 C CA . GLU A 1 171 ? -9.320 10.990 -6.910 1.00 51.16 171 GLU A CA 1
ATOM 1364 C C . GLU A 1 171 ? -9.271 12.173 -5.910 1.00 51.16 171 GLU A C 1
ATOM 1366 O O . GLU A 1 171 ? -8.982 13.307 -6.292 1.00 51.16 171 GLU A O 1
ATOM 1371 N N . THR A 1 172 ? -9.572 11.962 -4.627 1.00 46.28 172 THR A N 1
ATOM 1372 C CA . THR A 1 172 ? -9.736 13.034 -3.641 1.00 46.28 172 THR A CA 1
ATOM 1373 C C . THR A 1 172 ? -9.078 12.806 -2.277 1.00 46.28 172 THR A C 1
ATOM 1375 O O . THR A 1 172 ? -9.039 13.763 -1.506 1.00 46.28 172 THR A O 1
ATOM 1378 N N . ALA A 1 173 ? -8.591 11.603 -1.937 1.00 47.41 173 ALA A N 1
ATOM 1379 C CA . ALA A 1 173 ? -7.958 11.338 -0.635 1.00 47.41 173 ALA A CA 1
ATOM 1380 C C . ALA A 1 173 ? -7.228 9.981 -0.592 1.00 47.41 173 ALA A C 1
ATOM 1382 O O . ALA A 1 173 ? -7.834 8.956 -0.898 1.00 47.41 173 ALA A O 1
ATOM 1383 N N . SER A 1 174 ? -5.980 9.961 -0.111 1.00 43.69 174 SER A N 1
ATOM 1384 C CA . SER A 1 174 ? -5.484 8.805 0.650 1.00 43.69 174 SER A CA 1
ATOM 1385 C C . SER A 1 174 ? -5.926 9.011 2.097 1.00 43.69 174 SER A C 1
ATOM 1387 O O . SER A 1 174 ? -5.996 10.155 2.548 1.00 43.69 174 SER A O 1
ATOM 1389 N N . LEU A 1 175 ? -6.258 7.934 2.808 1.00 53.78 175 LEU A N 1
ATOM 1390 C CA . LEU A 1 175 ? -6.838 7.893 4.157 1.00 53.78 175 LEU A CA 1
ATOM 1391 C C . LEU A 1 175 ? -8.374 7.841 4.194 1.00 53.78 175 LEU A C 1
ATOM 1393 O O . LEU A 1 175 ? -9.009 8.639 4.892 1.00 53.78 175 LEU A O 1
ATOM 1397 N N . ARG A 1 176 ? -8.990 6.814 3.587 1.00 54.28 176 ARG A N 1
ATOM 1398 C CA . ARG A 1 176 ? -10.386 6.444 3.936 1.00 54.28 176 ARG A CA 1
ATOM 1399 C C . ARG A 1 176 ? -10.548 6.095 5.419 1.00 54.28 176 ARG A C 1
ATOM 1401 O O . ARG A 1 176 ? -11.651 6.150 5.949 1.00 54.28 176 ARG A O 1
ATOM 1408 N N . ILE A 1 177 ? -9.451 5.737 6.085 1.00 50.75 177 ILE A N 1
ATOM 1409 C CA . ILE A 1 177 ? -9.450 5.1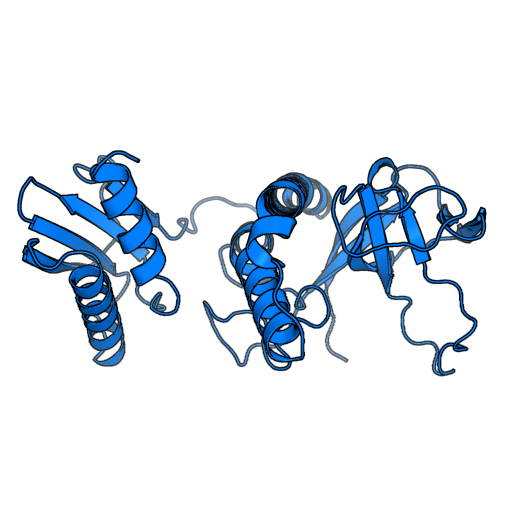96 7.447 1.00 50.75 177 ILE A CA 1
ATOM 1410 C C . ILE A 1 177 ? -9.218 6.281 8.525 1.00 50.75 177 ILE A C 1
ATOM 1412 O O . ILE A 1 177 ? -9.537 6.042 9.689 1.00 50.75 177 ILE A O 1
ATOM 1416 N N . TYR A 1 178 ? -8.666 7.466 8.203 1.00 50.97 178 TYR A N 1
ATOM 1417 C CA . TYR A 1 178 ? -8.141 8.361 9.257 1.00 50.97 178 TYR A CA 1
ATOM 1418 C C . TYR A 1 178 ? -8.460 9.866 9.149 1.00 50.97 178 TYR A C 1
ATOM 1420 O O . TYR A 1 178 ? -8.806 10.430 10.185 1.00 50.97 178 TYR A O 1
ATOM 1428 N N . ASP A 1 179 ? -8.351 10.525 7.982 1.00 58.47 179 ASP A N 1
ATOM 1429 C CA . ASP A 1 179 ? -8.715 11.952 7.790 1.00 58.47 179 ASP A CA 1
ATOM 1430 C C . ASP A 1 179 ? -8.646 12.365 6.300 1.00 58.47 179 ASP A C 1
ATOM 1432 O O . ASP A 1 179 ? -7.563 12.614 5.767 1.00 58.47 179 ASP A O 1
ATOM 1436 N N . LEU A 1 180 ? -9.804 12.489 5.638 1.00 57.25 180 LEU A N 1
ATOM 1437 C CA . LEU A 1 180 ? -9.938 12.767 4.196 1.00 57.25 180 LEU A CA 1
ATOM 1438 C C . LEU A 1 180 ? -9.451 14.162 3.748 1.00 57.25 180 LEU A C 1
ATOM 1440 O O . LEU A 1 180 ? -9.544 14.483 2.566 1.00 57.25 180 LEU A O 1
ATOM 1444 N N . GLN A 1 181 ? -9.023 15.043 4.659 1.00 63.47 181 GLN A N 1
ATOM 1445 C CA . GLN A 1 181 ? -8.659 16.433 4.334 1.00 63.47 181 GLN A CA 1
ATOM 1446 C C . GLN A 1 181 ? -7.183 16.759 4.579 1.00 63.47 181 GLN A C 1
ATOM 1448 O O . GLN A 1 181 ? -6.760 17.908 4.411 1.00 63.47 181 GLN A O 1
ATOM 1453 N N . ARG A 1 182 ? -6.379 15.779 4.998 1.00 68.31 182 ARG A N 1
ATOM 1454 C CA . ARG A 1 182 ? -4.985 16.030 5.352 1.00 68.31 182 ARG A CA 1
ATOM 1455 C C . ARG A 1 182 ? -4.088 15.999 4.106 1.00 68.31 182 ARG A C 1
ATOM 1457 O O . ARG A 1 182 ? -4.139 15.030 3.358 1.00 68.31 182 ARG A O 1
ATOM 1464 N N . PRO A 1 183 ? -3.239 17.019 3.876 1.00 77.81 183 PRO A N 1
ATOM 1465 C CA . PRO A 1 183 ? -2.335 17.007 2.733 1.00 77.81 183 PRO A CA 1
ATOM 1466 C C . PRO A 1 183 ? -1.280 15.906 2.877 1.00 77.81 183 PRO A C 1
ATOM 1468 O O . PRO A 1 183 ? -0.775 15.662 3.980 1.00 77.81 183 PRO A O 1
ATOM 1471 N N . PHE A 1 184 ? -0.905 15.302 1.749 1.00 82.44 184 PHE A N 1
ATOM 1472 C CA . PHE A 1 184 ? 0.195 14.346 1.679 1.00 82.44 184 PHE A CA 1
ATOM 1473 C C . PHE A 1 184 ? 1.496 15.020 2.119 1.00 82.44 184 PHE A C 1
ATOM 1475 O O . PHE A 1 184 ? 1.812 16.142 1.719 1.00 82.44 184 PHE A O 1
ATOM 1482 N N . THR A 1 185 ? 2.253 14.349 2.981 1.00 84.25 185 THR A N 1
ATOM 1483 C CA . THR A 1 185 ? 3.523 14.866 3.503 1.00 84.25 185 THR A CA 1
ATOM 1484 C C . THR A 1 185 ? 4.721 14.142 2.913 1.00 84.25 185 THR A C 1
ATOM 1486 O O . THR A 1 185 ? 5.837 14.668 2.974 1.00 84.25 185 THR A O 1
ATOM 1489 N N . HIS A 1 186 ? 4.515 12.940 2.371 1.00 88.94 186 HIS A N 1
ATOM 1490 C CA . HIS A 1 186 ? 5.561 12.103 1.803 1.00 88.94 186 HIS A CA 1
ATOM 1491 C C . HIS A 1 186 ? 5.059 11.314 0.594 1.00 88.94 186 HIS A C 1
ATOM 1493 O O . HIS A 1 186 ? 3.866 11.095 0.419 1.00 88.94 186 HIS A O 1
ATOM 1499 N N . ARG A 1 187 ? 6.011 10.824 -0.192 1.00 89.50 187 ARG A N 1
ATOM 1500 C CA . ARG A 1 187 ? 5.804 9.856 -1.269 1.00 89.50 187 ARG A CA 1
ATOM 1501 C C . ARG A 1 187 ? 6.856 8.764 -1.212 1.00 89.50 187 ARG A C 1
ATOM 1503 O O . ARG A 1 187 ? 7.913 8.946 -0.593 1.00 89.50 187 ARG A O 1
ATOM 1510 N N . ILE A 1 188 ? 6.572 7.638 -1.856 1.00 92.06 188 ILE A N 1
ATOM 1511 C CA . ILE A 1 188 ? 7.540 6.555 -2.016 1.00 92.06 188 ILE A CA 1
ATOM 1512 C C . ILE A 1 188 ? 8.328 6.794 -3.298 1.00 92.06 188 ILE A C 1
ATOM 1514 O O . ILE A 1 188 ? 7.762 6.921 -4.379 1.00 92.06 188 ILE A O 1
ATOM 1518 N N . CYS A 1 189 ? 9.648 6.844 -3.164 1.00 92.94 189 CYS A N 1
ATOM 1519 C CA . CYS A 1 189 ? 10.569 6.996 -4.277 1.00 92.94 189 CYS A CA 1
ATOM 1520 C C . CYS A 1 189 ? 11.462 5.764 -4.425 1.00 92.94 189 CYS A C 1
ATOM 1522 O O . CYS A 1 189 ? 11.713 5.024 -3.470 1.00 92.94 189 CYS A O 1
ATOM 1524 N N . CYS A 1 190 ? 11.975 5.588 -5.637 1.00 93.25 190 CYS A N 1
ATOM 1525 C CA . CYS A 1 190 ? 12.891 4.538 -6.035 1.00 93.25 190 CYS A CA 1
ATOM 1526 C C . CYS A 1 190 ? 14.259 5.112 -6.412 1.00 93.25 190 CYS A C 1
ATOM 1528 O O . CYS A 1 190 ? 14.372 6.199 -6.991 1.00 93.25 190 CYS A O 1
ATOM 1530 N N . ARG A 1 191 ? 15.309 4.343 -6.121 1.00 93.38 191 ARG A N 1
ATOM 1531 C CA . ARG A 1 191 ? 16.680 4.574 -6.598 1.00 93.38 191 ARG A CA 1
ATOM 1532 C C . ARG A 1 191 ? 17.367 3.251 -6.953 1.00 93.38 191 ARG A C 1
ATOM 1534 O O . ARG A 1 191 ? 16.915 2.205 -6.488 1.00 93.38 191 ARG A O 1
ATOM 1541 N N . PRO A 1 192 ? 18.457 3.258 -7.736 1.00 94.62 192 PRO A N 1
ATOM 1542 C CA . PRO A 1 192 ? 19.222 2.047 -8.017 1.00 94.62 192 PRO A CA 1
ATOM 1543 C C . PRO A 1 192 ? 19.820 1.466 -6.727 1.00 94.62 192 PRO A C 1
ATOM 1545 O O . PRO A 1 192 ? 20.356 2.208 -5.901 1.00 94.62 192 PRO A O 1
ATOM 1548 N N . LYS A 1 193 ? 19.768 0.138 -6.552 1.00 92.50 193 LYS A N 1
ATOM 1549 C CA . LYS A 1 193 ? 20.455 -0.550 -5.438 1.00 92.50 193 LYS A CA 1
ATOM 1550 C C . LYS A 1 193 ? 21.971 -0.420 -5.539 1.00 92.50 193 LYS A C 1
ATOM 1552 O O . LYS A 1 193 ? 22.652 -0.323 -4.521 1.00 92.50 193 LYS A O 1
ATOM 1557 N N . GLU A 1 194 ? 22.487 -0.452 -6.764 1.00 88.81 194 GLU A N 1
ATOM 1558 C CA . GLU A 1 194 ? 23.907 -0.350 -7.076 1.00 88.81 194 GLU A CA 1
ATOM 1559 C C . GLU A 1 194 ? 24.120 0.676 -8.194 1.00 88.81 194 GLU A C 1
ATOM 1561 O O . GLU A 1 194 ? 23.400 0.685 -9.190 1.00 88.81 194 GLU A O 1
ATOM 1566 N N . GLY A 1 195 ? 25.136 1.528 -8.043 1.00 90.06 195 GLY A N 1
ATOM 1567 C CA . GLY A 1 195 ? 25.457 2.565 -9.025 1.00 90.06 195 GLY A CA 1
ATOM 1568 C C . GLY A 1 195 ? 24.510 3.770 -8.992 1.00 90.06 195 GLY A C 1
ATOM 1569 O O . GLY A 1 195 ? 23.847 4.031 -7.992 1.00 90.06 195 GLY A O 1
ATOM 1570 N N . SER A 1 196 ? 24.514 4.544 -10.080 1.00 86.25 196 SER A N 1
ATOM 1571 C CA . SER A 1 196 ? 23.749 5.793 -10.227 1.00 86.25 196 SER A CA 1
ATOM 1572 C C . SER A 1 196 ? 22.662 5.730 -11.300 1.00 86.25 196 SER A C 1
ATOM 1574 O O . SER A 1 196 ? 21.993 6.727 -11.539 1.00 86.25 196 SER A O 1
ATOM 1576 N N . GLY A 1 197 ? 22.485 4.593 -11.971 1.00 90.94 197 GLY A N 1
ATOM 1577 C CA . GLY A 1 197 ? 21.546 4.471 -13.079 1.00 90.94 197 GLY A CA 1
ATOM 1578 C C . GLY A 1 197 ? 21.102 3.036 -13.312 1.00 90.94 197 GLY A C 1
ATOM 1579 O O . GLY A 1 197 ? 21.700 2.106 -12.769 1.00 90.94 197 GLY A O 1
ATOM 1580 N N . LEU A 1 198 ? 20.050 2.875 -14.110 1.00 94.56 198 LEU A N 1
ATOM 1581 C CA . LEU A 1 198 ? 19.485 1.585 -14.508 1.00 94.56 198 LEU A CA 1
ATOM 1582 C C . LEU A 1 198 ? 19.137 1.594 -15.997 1.00 94.56 198 LEU A C 1
ATOM 1584 O O . LEU A 1 198 ? 19.001 2.649 -16.615 1.00 94.56 198 LEU A O 1
ATOM 1588 N N . ARG A 1 199 ? 18.968 0.406 -16.581 1.00 94.44 199 ARG A N 1
ATOM 1589 C CA . ARG A 1 199 ? 18.404 0.271 -17.930 1.00 94.44 199 ARG A CA 1
ATOM 1590 C C . ARG A 1 199 ? 16.891 0.206 -17.847 1.00 94.44 199 ARG A C 1
ATOM 1592 O O . ARG A 1 199 ? 16.368 -0.616 -17.099 1.00 94.44 199 ARG A O 1
ATOM 1599 N N . ASN A 1 200 ? 16.214 1.012 -18.654 1.00 93.81 200 ASN A N 1
ATOM 1600 C CA . ASN A 1 200 ? 14.786 0.854 -18.870 1.00 93.81 200 ASN A CA 1
ATOM 1601 C C . ASN A 1 200 ? 14.528 -0.523 -19.508 1.00 93.81 200 ASN A C 1
ATOM 1603 O O . ASN A 1 200 ? 15.203 -0.921 -20.463 1.00 93.81 200 ASN A O 1
ATOM 1607 N N . LEU A 1 201 ? 13.584 -1.283 -18.956 1.00 95.19 201 LEU A N 1
ATOM 1608 C CA . LEU A 1 201 ? 13.265 -2.630 -19.420 1.00 95.19 201 LEU A CA 1
ATOM 1609 C C . LEU A 1 201 ? 12.666 -2.639 -20.831 1.00 95.19 201 LEU A C 1
ATOM 1611 O O . LEU A 1 201 ? 12.856 -3.627 -21.541 1.00 95.19 201 LEU A O 1
ATOM 1615 N N . ILE A 1 202 ? 12.013 -1.554 -21.253 1.00 93.25 202 ILE A N 1
ATOM 1616 C CA . ILE A 1 202 ? 11.273 -1.485 -22.520 1.00 93.25 202 ILE A CA 1
ATOM 1617 C C . ILE A 1 202 ? 12.215 -1.232 -23.700 1.00 93.25 202 ILE A C 1
ATOM 1619 O O . ILE A 1 202 ? 12.348 -2.074 -24.584 1.00 93.25 202 ILE A O 1
ATOM 1623 N N . ASP A 1 203 ? 12.916 -0.100 -23.713 1.00 91.69 203 ASP A N 1
ATOM 1624 C CA . ASP A 1 203 ? 13.754 0.326 -24.844 1.00 91.69 203 ASP A CA 1
ATOM 1625 C C . ASP A 1 203 ? 15.257 0.059 -24.640 1.00 91.69 203 ASP A C 1
ATOM 1627 O O . ASP A 1 203 ? 16.056 0.276 -25.552 1.00 91.69 203 ASP A O 1
ATOM 1631 N N . GLN A 1 204 ? 15.652 -0.453 -23.467 1.00 92.25 204 GLN A N 1
ATOM 1632 C CA . GLN A 1 204 ? 17.044 -0.694 -23.063 1.00 92.25 204 GLN A CA 1
ATOM 1633 C C . GLN A 1 204 ? 17.901 0.568 -22.912 1.00 92.25 204 GLN A C 1
ATOM 1635 O O . GLN A 1 204 ? 19.125 0.455 -22.740 1.00 92.25 204 GLN A O 1
ATOM 1640 N N . THR A 1 205 ? 17.291 1.753 -22.937 1.00 92.12 205 THR A N 1
ATOM 1641 C CA . THR A 1 205 ? 17.996 3.017 -22.740 1.00 92.12 205 THR A CA 1
ATOM 1642 C C . THR A 1 205 ? 18.515 3.104 -21.304 1.00 92.12 205 THR A C 1
ATOM 1644 O O . THR A 1 205 ? 17.857 2.693 -20.346 1.00 92.12 205 THR A O 1
ATOM 1647 N N . TRP A 1 206 ? 19.744 3.602 -21.147 1.00 92.44 206 TRP A N 1
ATOM 1648 C CA . TRP A 1 206 ? 20.330 3.855 -19.832 1.00 92.44 206 TRP A CA 1
ATOM 1649 C C . TRP A 1 206 ? 19.773 5.155 -19.256 1.00 92.44 206 TRP A C 1
ATOM 1651 O O . TRP A 1 206 ? 19.829 6.189 -19.919 1.00 92.44 206 TRP A O 1
ATOM 1661 N N . PHE A 1 207 ? 19.282 5.097 -18.023 1.00 90.00 207 PHE A N 1
ATOM 1662 C CA . PHE A 1 207 ? 18.759 6.241 -17.295 1.00 90.00 207 PHE A CA 1
ATOM 1663 C C . PHE A 1 207 ? 19.612 6.517 -16.059 1.00 90.00 207 PHE A C 1
ATOM 1665 O O . PHE A 1 207 ? 19.791 5.641 -15.207 1.00 90.00 207 PHE A O 1
ATOM 1672 N N . ASP A 1 208 ? 20.116 7.744 -15.951 1.00 90.56 208 ASP A N 1
ATOM 1673 C CA . ASP A 1 208 ? 20.839 8.215 -14.774 1.00 90.56 208 ASP A CA 1
ATOM 1674 C C . ASP A 1 208 ? 19.840 8.780 -13.756 1.00 90.56 208 ASP A C 1
ATOM 1676 O O . ASP A 1 208 ? 19.163 9.776 -14.010 1.00 90.56 208 ASP A O 1
ATOM 1680 N N . PHE A 1 209 ? 19.742 8.136 -12.592 1.00 89.69 209 PHE A N 1
ATOM 1681 C CA . PHE A 1 209 ? 18.805 8.538 -11.549 1.00 89.69 209 PHE A CA 1
ATOM 1682 C C . PHE A 1 209 ? 19.276 9.825 -10.861 1.00 89.69 209 PHE A C 1
ATOM 1684 O O . PHE A 1 209 ? 20.452 9.930 -10.492 1.00 89.69 209 PHE A O 1
ATOM 1691 N N . PRO A 1 210 ? 18.372 10.788 -10.603 1.00 88.38 210 PRO A N 1
ATOM 1692 C CA . PRO A 1 210 ? 18.702 11.921 -9.752 1.00 88.38 210 PRO A CA 1
ATOM 1693 C C . PRO A 1 210 ? 18.978 11.445 -8.318 1.00 88.38 210 PRO A C 1
ATOM 1695 O O . PRO A 1 210 ? 18.412 10.452 -7.858 1.00 88.38 210 PRO A O 1
ATOM 1698 N N . GLU A 1 211 ? 19.801 12.186 -7.566 1.00 83.81 211 GLU A N 1
ATOM 1699 C CA . GLU A 1 211 ? 20.091 11.860 -6.156 1.00 83.81 211 GLU A CA 1
ATOM 1700 C C . GLU A 1 211 ? 18.822 11.813 -5.291 1.00 83.81 211 GLU A C 1
ATOM 1702 O O . GLU A 1 211 ? 18.750 11.069 -4.315 1.00 83.81 211 GLU A O 1
ATOM 1707 N N . SER A 1 212 ? 17.805 12.590 -5.671 1.00 85.44 212 SER A N 1
ATOM 1708 C CA . SER A 1 212 ? 16.490 12.623 -5.032 1.00 85.44 212 SER A CA 1
ATOM 1709 C C . SER A 1 212 ? 15.637 11.379 -5.287 1.00 85.44 212 SER A C 1
ATOM 1711 O O . SER A 1 212 ? 14.579 11.272 -4.671 1.00 85.44 212 SER A O 1
ATOM 1713 N N . GLY A 1 213 ? 16.061 10.484 -6.186 1.00 90.50 213 GLY A N 1
ATOM 1714 C CA . GLY A 1 213 ? 15.268 9.381 -6.727 1.00 90.50 213 GLY A CA 1
ATOM 1715 C C . GLY A 1 213 ? 14.089 9.841 -7.584 1.00 90.50 213 GLY A C 1
ATOM 1716 O O . GLY A 1 213 ? 13.885 11.038 -7.801 1.00 90.50 213 GLY A O 1
ATOM 1717 N N . LEU A 1 214 ? 13.328 8.862 -8.064 1.00 90.88 214 LEU A N 1
ATOM 1718 C CA . LEU A 1 214 ? 12.093 9.060 -8.825 1.00 90.88 214 LEU A CA 1
ATOM 1719 C C . LEU A 1 214 ? 10.904 8.502 -8.057 1.00 90.88 214 LEU A C 1
ATOM 1721 O O . LEU A 1 214 ? 11.052 7.522 -7.333 1.00 90.88 214 LEU A O 1
ATOM 1725 N N . GLN A 1 215 ? 9.736 9.107 -8.220 1.00 91.81 215 GLN A N 1
ATOM 1726 C CA . GLN A 1 215 ? 8.521 8.659 -7.554 1.00 91.81 215 GLN A CA 1
ATOM 1727 C C . GLN A 1 215 ? 8.067 7.304 -8.105 1.00 91.81 215 GLN A C 1
ATOM 1729 O O . GLN A 1 215 ? 8.094 7.077 -9.313 1.00 91.81 215 GLN A O 1
ATOM 1734 N N . LEU A 1 216 ? 7.671 6.400 -7.208 1.00 93.44 216 LEU A N 1
ATOM 1735 C CA . LEU A 1 216 ? 6.940 5.197 -7.584 1.00 93.44 216 LEU A CA 1
ATOM 1736 C C . LEU A 1 216 ? 5.546 5.613 -8.055 1.00 93.44 216 LEU A C 1
ATOM 1738 O O . LEU A 1 216 ? 4.838 6.281 -7.305 1.00 93.44 216 LEU A O 1
ATOM 1742 N N . ASP A 1 217 ? 5.183 5.204 -9.264 1.00 90.62 217 ASP A N 1
ATOM 1743 C CA . ASP A 1 217 ? 3.818 5.329 -9.768 1.00 90.62 217 ASP A CA 1
ATOM 1744 C C . ASP A 1 217 ? 3.050 4.042 -9.441 1.00 90.62 217 ASP A C 1
ATOM 1746 O O . ASP A 1 217 ? 2.168 4.015 -8.583 1.00 90.62 217 ASP A O 1
ATOM 1750 N N . GLU A 1 218 ? 3.502 2.923 -10.016 1.00 92.81 218 GLU A N 1
ATOM 1751 C CA . GLU A 1 218 ? 2.849 1.627 -9.854 1.00 92.81 218 GLU A CA 1
ATOM 1752 C C . GLU A 1 218 ? 3.809 0.433 -9.994 1.00 92.81 218 GLU A C 1
ATOM 1754 O O . GLU A 1 218 ? 4.894 0.510 -10.579 1.00 92.81 218 GLU A O 1
ATOM 1759 N N . PHE A 1 219 ? 3.404 -0.709 -9.444 1.00 96.12 219 PHE A N 1
ATOM 1760 C CA . PHE A 1 219 ? 4.009 -2.009 -9.709 1.00 96.12 219 PHE A CA 1
ATOM 1761 C C . PHE A 1 219 ? 3.415 -2.612 -10.974 1.00 96.12 219 PHE A C 1
ATOM 1763 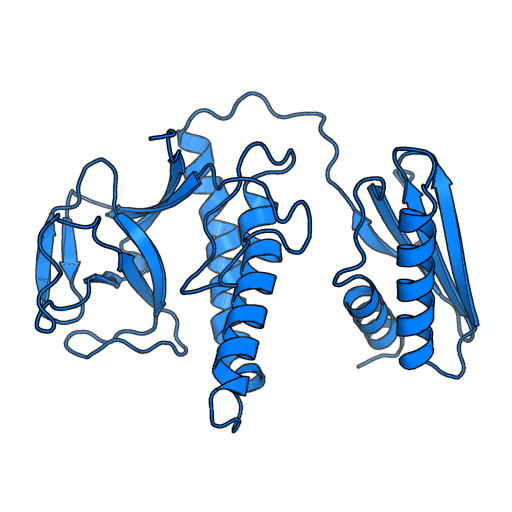O O . PHE A 1 219 ? 2.199 -2.633 -11.151 1.00 96.12 219 PHE A O 1
ATOM 1770 N N . VAL A 1 220 ? 4.273 -3.175 -11.822 1.00 95.75 220 VAL A N 1
ATOM 1771 C CA . VAL A 1 220 ? 3.880 -3.709 -13.131 1.00 95.75 220 VAL A CA 1
ATOM 1772 C C . VAL A 1 220 ? 4.595 -5.019 -13.435 1.00 95.75 220 VAL A C 1
ATOM 1774 O O . VAL A 1 220 ? 5.608 -5.357 -12.816 1.00 95.75 220 VAL A O 1
ATOM 1777 N N . SER A 1 221 ? 4.090 -5.754 -14.420 1.00 96.75 221 SER A N 1
ATOM 1778 C CA . SER A 1 221 ? 4.843 -6.808 -15.088 1.00 96.75 221 SER A CA 1
ATOM 1779 C C . SER A 1 221 ? 5.553 -6.256 -16.309 1.00 96.75 221 SER A C 1
ATOM 1781 O O . SER A 1 221 ? 4.955 -5.552 -17.122 1.00 96.75 221 SER A O 1
ATOM 1783 N N . CYS A 1 222 ? 6.825 -6.596 -16.472 1.00 96.25 222 CYS A N 1
ATOM 1784 C CA . CYS A 1 222 ? 7.565 -6.281 -17.680 1.00 96.25 222 CYS A CA 1
ATOM 1785 C C . CYS A 1 222 ? 8.536 -7.408 -18.038 1.00 96.25 222 CYS A C 1
ATOM 1787 O O . CYS A 1 222 ? 9.251 -7.957 -17.190 1.00 96.25 222 CYS A O 1
ATOM 1789 N N . ILE A 1 223 ? 8.552 -7.747 -19.325 1.00 92.88 223 ILE A N 1
ATOM 1790 C CA . ILE A 1 223 ? 9.549 -8.612 -19.948 1.00 92.88 223 ILE A CA 1
ATOM 1791 C C . ILE A 1 223 ? 10.465 -7.709 -20.773 1.00 92.88 223 ILE A C 1
ATOM 1793 O O . ILE A 1 223 ? 10.012 -6.772 -21.421 1.00 92.88 223 ILE A O 1
ATOM 1797 N N . LEU A 1 224 ? 11.766 -7.994 -20.741 1.00 92.12 224 LEU A N 1
ATOM 1798 C CA . LEU A 1 224 ? 12.782 -7.213 -21.441 1.00 92.12 224 LEU A CA 1
ATOM 1799 C C . LEU A 1 224 ? 12.427 -7.009 -22.926 1.00 92.12 224 LEU A C 1
ATOM 1801 O O . LEU A 1 224 ? 12.336 -7.985 -23.672 1.00 92.12 224 LEU A O 1
ATOM 1805 N N . GLY A 1 225 ? 12.306 -5.755 -23.358 1.00 87.81 225 GLY A N 1
ATOM 1806 C CA . GLY A 1 225 ? 11.978 -5.398 -24.739 1.00 87.81 225 GLY A CA 1
ATOM 1807 C C . GLY A 1 225 ? 10.482 -5.382 -25.071 1.00 87.81 225 GLY A C 1
ATOM 1808 O O . GLY A 1 225 ? 10.133 -5.192 -26.236 1.00 87.81 225 GLY A O 1
ATOM 1809 N N . GLU A 1 226 ? 9.604 -5.602 -24.092 1.00 92.31 226 GLU A N 1
ATOM 1810 C CA . GLU A 1 226 ? 8.151 -5.559 -24.258 1.00 92.31 226 GLU A CA 1
ATOM 1811 C C . GLU A 1 226 ? 7.537 -4.390 -23.483 1.00 92.31 226 GLU A C 1
ATOM 1813 O O . GLU A 1 226 ? 8.122 -3.871 -22.534 1.00 92.31 226 GLU A O 1
ATOM 1818 N N . TRP A 1 227 ? 6.333 -3.983 -23.888 1.00 92.69 227 TRP A N 1
ATOM 1819 C CA . TRP A 1 227 ? 5.534 -3.042 -23.108 1.00 92.69 227 TRP A CA 1
ATOM 1820 C C . TRP A 1 227 ? 5.123 -3.672 -21.779 1.00 92.69 227 TRP A C 1
ATOM 1822 O O . TRP A 1 227 ? 4.784 -4.859 -21.722 1.00 92.69 227 TRP A O 1
ATOM 1832 N N . TYR A 1 228 ? 5.135 -2.860 -20.724 1.00 93.44 228 TYR A N 1
ATOM 1833 C CA . TYR A 1 228 ? 4.687 -3.302 -19.415 1.00 93.44 228 TYR A CA 1
ATOM 1834 C C . TYR A 1 228 ? 3.181 -3.570 -19.403 1.00 93.44 228 TYR A C 1
ATOM 1836 O O . TYR A 1 228 ? 2.429 -3.133 -20.279 1.00 93.44 228 TYR A O 1
ATOM 1844 N N . ARG A 1 229 ? 2.741 -4.308 -18.389 1.00 92.69 229 ARG A N 1
ATOM 1845 C CA . ARG A 1 229 ? 1.336 -4.596 -18.137 1.00 92.69 229 ARG A CA 1
ATOM 1846 C C . ARG A 1 229 ? 1.041 -4.460 -16.661 1.00 92.69 229 ARG A C 1
ATOM 1848 O O . ARG A 1 229 ? 1.840 -4.880 -15.828 1.00 92.69 229 ARG A O 1
ATOM 1855 N N . ILE A 1 230 ? -0.134 -3.943 -16.348 1.00 90.88 230 ILE A N 1
ATOM 1856 C CA . ILE A 1 230 ? -0.648 -3.917 -14.984 1.00 90.88 230 ILE A CA 1
ATOM 1857 C C . ILE A 1 230 ? -1.349 -5.265 -14.752 1.00 90.88 230 ILE A C 1
ATOM 1859 O O . ILE A 1 230 ? -2.560 -5.387 -14.895 1.00 90.88 230 ILE A O 1
ATOM 1863 N N . GLU A 1 231 ? -0.566 -6.325 -14.547 1.00 91.62 231 GLU A N 1
ATOM 1864 C CA . GLU A 1 231 ? -1.028 -7.677 -14.200 1.00 91.62 231 GLU A CA 1
ATOM 1865 C C . GLU A 1 231 ? 0.119 -8.484 -13.561 1.00 91.62 231 GLU A C 1
ATOM 1867 O O . GLU A 1 231 ? 1.280 -8.118 -13.736 1.00 91.62 231 GLU A O 1
ATOM 1872 N N . PRO A 1 232 ? -0.154 -9.586 -12.839 1.00 92.19 232 PRO A N 1
ATOM 1873 C CA . PRO A 1 232 ? 0.883 -10.487 -12.356 1.00 92.19 232 PRO A CA 1
ATOM 1874 C C . PRO A 1 232 ? 1.680 -11.137 -13.501 1.00 92.19 232 PRO A C 1
ATOM 1876 O O . PRO A 1 232 ? 1.112 -11.458 -14.548 1.00 92.19 232 PRO A O 1
ATOM 1879 N N . PRO A 1 233 ? 2.968 -11.464 -13.293 1.00 95.75 233 PRO A N 1
ATOM 1880 C CA . PRO A 1 233 ? 3.733 -11.236 -12.070 1.00 95.75 233 PRO A CA 1
ATOM 1881 C C . PRO A 1 233 ? 4.220 -9.786 -11.966 1.00 95.75 233 PRO A C 1
ATOM 1883 O O . PRO A 1 233 ? 4.856 -9.287 -12.898 1.00 95.75 233 PRO A O 1
ATOM 1886 N N . PHE A 1 234 ? 4.005 -9.154 -10.813 1.00 96.25 234 PHE A N 1
ATOM 1887 C CA . PHE A 1 234 ? 4.443 -7.782 -10.529 1.00 96.25 234 PHE A CA 1
ATOM 1888 C C . PHE A 1 234 ? 5.957 -7.728 -10.245 1.00 96.25 234 PHE A C 1
ATOM 1890 O O . PHE A 1 234 ? 6.415 -7.682 -9.103 1.00 96.25 234 PHE A O 1
ATOM 1897 N N . ASN A 1 235 ? 6.757 -7.805 -11.311 1.00 97.00 235 ASN A N 1
ATOM 1898 C CA . ASN A 1 235 ? 8.215 -7.967 -11.273 1.00 97.00 235 ASN A CA 1
ATOM 1899 C C . ASN A 1 235 ? 9.008 -6.677 -11.569 1.00 97.00 235 ASN A C 1
ATOM 1901 O O . ASN A 1 235 ? 10.245 -6.701 -11.558 1.00 97.00 235 ASN A O 1
ATOM 1905 N N . ALA A 1 236 ? 8.324 -5.570 -11.838 1.00 97.75 236 ALA A N 1
ATOM 1906 C CA . ALA A 1 236 ? 8.909 -4.294 -12.215 1.00 97.75 236 ALA A CA 1
ATOM 1907 C C . ALA A 1 236 ? 8.180 -3.120 -11.542 1.00 97.75 236 ALA A C 1
ATOM 1909 O O . ALA A 1 236 ? 7.102 -3.273 -10.967 1.00 97.75 236 ALA A O 1
ATOM 1910 N N . VAL A 1 237 ? 8.803 -1.946 -11.601 1.00 96.38 237 VAL A N 1
ATOM 1911 C CA . VAL A 1 237 ? 8.228 -0.673 -11.152 1.00 96.38 237 VAL A CA 1
ATOM 1912 C C . VAL A 1 237 ? 8.119 0.279 -12.329 1.00 96.38 237 VAL A C 1
ATOM 1914 O O . VAL A 1 237 ? 9.075 0.407 -13.095 1.00 96.38 237 VAL A O 1
ATOM 1917 N N . HIS A 1 238 ? 6.978 0.943 -12.450 1.00 94.44 238 HIS A N 1
ATOM 1918 C CA . HIS A 1 238 ? 6.791 2.119 -13.286 1.00 94.44 238 HIS A CA 1
ATOM 1919 C C . HIS A 1 238 ? 7.032 3.363 -12.426 1.00 94.44 238 HIS A C 1
ATOM 1921 O O . HIS A 1 238 ? 6.515 3.463 -11.308 1.00 94.44 238 HIS A O 1
ATOM 1927 N N . LEU A 1 239 ? 7.886 4.270 -12.901 1.00 91.62 239 LEU A N 1
ATOM 1928 C CA . LEU A 1 239 ? 8.286 5.461 -12.157 1.00 91.62 239 LEU A CA 1
ATOM 1929 C C . LEU A 1 239 ? 7.787 6.726 -12.844 1.00 91.62 239 LEU A C 1
ATOM 1931 O O . LEU A 1 239 ? 7.988 6.910 -14.045 1.00 91.62 239 LEU A O 1
ATOM 1935 N N . HIS A 1 240 ? 7.227 7.628 -12.047 1.00 83.56 240 HIS A N 1
ATOM 1936 C CA . HIS A 1 240 ? 6.823 8.944 -12.505 1.00 83.56 240 HIS A CA 1
ATOM 1937 C C . HIS A 1 240 ? 8.066 9.832 -12.661 1.00 83.56 240 HIS A C 1
ATOM 1939 O O . HIS A 1 240 ? 8.839 10.026 -11.710 1.00 83.56 240 HIS A O 1
ATOM 1945 N N . LEU A 1 241 ? 8.275 10.376 -13.863 1.00 72.19 241 LEU A N 1
ATOM 1946 C CA . LEU A 1 241 ? 9.219 11.474 -14.034 1.00 72.19 241 LEU A CA 1
ATOM 1947 C C . LEU A 1 241 ? 8.590 12.746 -13.472 1.00 72.19 241 LEU A C 1
ATOM 1949 O O . LEU A 1 241 ? 7.431 13.007 -13.771 1.00 72.19 241 LEU A O 1
ATOM 1953 N N . PRO A 1 242 ? 9.330 13.560 -12.702 1.00 62.81 242 PRO A N 1
ATOM 1954 C CA . PRO A 1 242 ? 8.826 14.868 -12.320 1.00 62.81 242 PRO A CA 1
ATOM 1955 C C . PRO A 1 242 ? 8.488 15.659 -13.584 1.00 62.81 242 PRO A C 1
ATOM 1957 O O . PRO A 1 242 ? 9.317 15.697 -14.496 1.00 62.81 242 PRO A O 1
ATOM 1960 N N . ASP A 1 243 ? 7.306 16.282 -13.601 1.00 54.97 243 ASP A N 1
ATOM 1961 C CA . ASP A 1 243 ? 6.855 17.170 -14.670 1.00 54.97 243 ASP A CA 1
ATOM 1962 C C . ASP A 1 243 ? 8.000 18.104 -15.086 1.00 54.97 243 ASP A C 1
ATOM 1964 O O . ASP A 1 243 ? 8.349 19.064 -14.387 1.00 54.97 243 ASP A O 1
ATOM 1968 N N . SER A 1 244 ? 8.616 17.839 -16.237 1.00 47.97 244 SER A N 1
ATOM 1969 C CA . SER A 1 244 ? 9.219 18.929 -16.982 1.00 47.97 244 SER A CA 1
ATOM 1970 C C . SER A 1 244 ? 8.075 19.864 -17.358 1.00 47.97 244 SER A C 1
ATOM 1972 O O . SER A 1 244 ? 7.008 19.406 -17.748 1.00 47.97 244 SER A O 1
ATOM 1974 N N . GLU A 1 245 ? 8.268 21.182 -17.281 1.00 45.06 245 GLU A N 1
ATOM 1975 C CA . GLU A 1 245 ? 7.266 22.162 -17.753 1.00 45.06 245 GLU A CA 1
ATOM 1976 C C . GLU A 1 245 ? 6.876 21.962 -19.242 1.00 45.06 245 GLU A C 1
ATOM 1978 O O . GLU A 1 245 ? 5.942 22.588 -19.746 1.00 45.06 245 GLU A O 1
ATOM 1983 N N . GLU A 1 246 ? 7.585 21.083 -19.948 1.00 45.00 246 GLU A N 1
ATOM 1984 C CA . GLU A 1 246 ? 7.244 20.540 -21.254 1.00 45.00 246 GLU A CA 1
ATOM 1985 C C . GLU A 1 246 ? 6.400 19.271 -21.062 1.00 45.00 246 GLU A C 1
ATOM 1987 O O . GLU A 1 246 ? 6.870 18.302 -20.465 1.00 45.00 246 GLU A O 1
ATOM 1992 N N . GLN A 1 247 ? 5.151 19.298 -21.549 1.00 43.62 247 GLN A N 1
ATOM 1993 C CA . GLN A 1 247 ? 4.274 18.123 -21.578 1.00 43.62 247 GLN A CA 1
ATOM 1994 C C . GLN A 1 247 ? 5.046 16.925 -22.153 1.00 43.62 247 GLN A C 1
ATOM 1996 O O . GLN A 1 247 ? 5.644 17.095 -23.221 1.00 43.62 247 GLN A O 1
ATOM 2001 N N . PRO A 1 248 ? 5.025 15.751 -21.493 1.00 50.19 248 PRO A N 1
ATOM 2002 C CA . PRO A 1 248 ? 5.688 14.564 -22.014 1.00 50.19 248 PRO A CA 1
ATOM 2003 C C . PRO A 1 248 ? 5.168 14.271 -23.422 1.00 50.19 248 PRO A C 1
ATOM 2005 O O . PRO A 1 248 ? 3.962 14.378 -23.688 1.00 50.19 248 PRO A O 1
ATOM 2008 N N . ASP A 1 249 ? 6.087 13.966 -24.335 1.00 54.78 249 ASP A N 1
ATOM 2009 C CA . ASP A 1 249 ? 5.722 13.566 -25.688 1.00 54.78 249 ASP A CA 1
ATOM 2010 C C . ASP A 1 249 ? 4.912 12.263 -25.555 1.00 54.78 249 ASP A C 1
ATOM 2012 O O . ASP A 1 249 ? 5.331 11.368 -24.823 1.00 54.78 249 ASP A O 1
ATOM 2016 N N . PRO A 1 250 ? 3.742 12.100 -26.194 1.00 49.66 250 PRO A N 1
ATOM 2017 C CA . PRO A 1 250 ? 3.042 10.813 -26.211 1.00 49.66 250 PRO A CA 1
ATOM 2018 C C . PRO A 1 250 ? 3.891 9.650 -26.766 1.00 49.66 250 PRO A C 1
ATOM 2020 O O . PRO A 1 250 ? 3.507 8.495 -26.582 1.00 49.66 250 PRO A O 1
ATOM 2023 N N . ASP A 1 251 ? 5.020 9.940 -27.424 1.00 55.72 251 ASP A N 1
ATOM 2024 C CA . ASP A 1 251 ? 6.027 8.957 -27.835 1.00 55.72 251 ASP A CA 1
ATOM 2025 C C . ASP A 1 251 ? 7.109 8.671 -26.760 1.00 55.72 251 ASP A C 1
ATOM 2027 O O . ASP A 1 251 ? 7.986 7.827 -26.986 1.00 55.72 251 ASP A O 1
ATOM 2031 N N . ASP A 1 252 ? 7.073 9.324 -25.590 1.00 72.31 252 ASP A N 1
ATOM 2032 C CA . ASP A 1 252 ? 8.016 9.066 -24.500 1.00 72.31 252 ASP A CA 1
ATOM 2033 C C . ASP A 1 252 ? 7.816 7.652 -23.949 1.00 72.31 252 ASP A C 1
ATOM 2035 O O . ASP A 1 252 ? 6.743 7.241 -23.501 1.00 72.31 252 ASP A O 1
ATOM 2039 N N . THR A 1 253 ? 8.896 6.875 -23.994 1.00 77.50 253 THR A N 1
ATOM 2040 C CA . THR A 1 253 ? 8.890 5.509 -23.478 1.00 77.50 253 THR A CA 1
ATOM 2041 C C . THR A 1 253 ? 8.759 5.555 -21.954 1.00 77.50 253 THR A C 1
ATOM 2043 O O . THR A 1 253 ? 9.576 6.214 -21.305 1.00 77.50 253 THR A O 1
ATOM 2046 N N . PRO A 1 254 ? 7.789 4.841 -21.354 1.00 86.81 254 PRO A N 1
ATOM 2047 C CA . PRO A 1 254 ? 7.604 4.864 -19.911 1.00 86.81 254 PRO A CA 1
ATOM 2048 C C . PRO A 1 254 ? 8.815 4.274 -19.193 1.00 86.81 254 PRO A C 1
ATOM 2050 O O . PRO A 1 254 ? 9.506 3.383 -19.701 1.00 86.81 254 PRO A O 1
ATOM 2053 N N . TRP A 1 255 ? 9.072 4.769 -17.986 1.00 91.00 255 TRP A N 1
ATOM 2054 C CA . TRP A 1 255 ? 10.268 4.429 -17.224 1.00 91.00 255 TRP A CA 1
ATOM 2055 C C . TRP A 1 255 ? 10.008 3.230 -16.332 1.00 91.00 255 TRP A C 1
ATOM 2057 O O . TRP A 1 255 ? 9.541 3.359 -15.200 1.00 91.00 255 TRP A O 1
ATOM 2067 N N . VAL A 1 256 ? 10.311 2.050 -16.872 1.00 95.38 256 VAL A N 1
ATOM 2068 C CA . VAL A 1 256 ? 10.040 0.777 -16.209 1.00 95.38 256 VAL A CA 1
ATOM 2069 C C . VAL A 1 256 ? 11.341 0.070 -15.868 1.00 95.38 256 VAL A C 1
ATOM 2071 O O . VAL A 1 256 ? 12.165 -0.211 -16.739 1.00 95.38 256 VAL A O 1
ATOM 2074 N N . PHE A 1 257 ? 11.526 -0.255 -14.592 1.00 96.31 257 PHE A N 1
ATOM 2075 C CA . PHE A 1 257 ? 12.763 -0.850 -14.088 1.00 96.31 257 PHE A CA 1
ATOM 2076 C C . PHE A 1 257 ? 12.497 -2.136 -13.317 1.00 96.31 257 PHE A C 1
ATOM 2078 O O . PHE A 1 257 ? 11.433 -2.330 -12.730 1.00 96.31 257 PHE A O 1
ATOM 2085 N N . SER A 1 258 ? 13.489 -3.027 -13.294 1.00 96.69 258 SER A N 1
ATOM 2086 C CA . SER A 1 258 ? 13.395 -4.279 -12.547 1.00 96.69 258 SER A CA 1
ATOM 2087 C C . SER A 1 258 ? 13.238 -4.009 -11.055 1.00 96.69 258 SER A C 1
ATOM 2089 O O . SER A 1 258 ? 14.070 -3.336 -10.438 1.00 96.69 258 SER A O 1
ATOM 2091 N N . LEU A 1 259 ? 12.232 -4.631 -10.437 1.00 95.81 259 LEU A N 1
ATOM 2092 C CA . LEU A 1 259 ? 12.032 -4.579 -8.988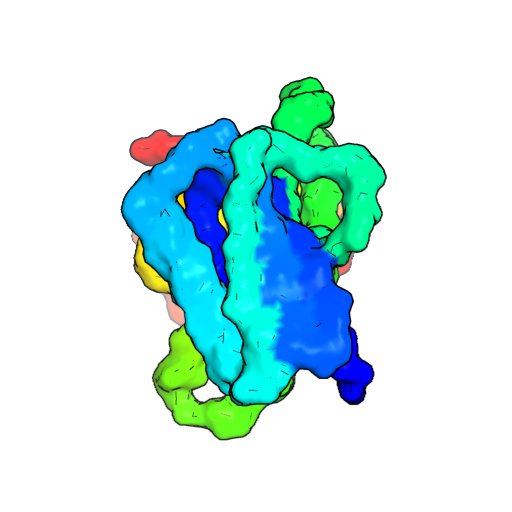 1.00 95.81 259 LEU A CA 1
ATOM 2093 C C . LEU A 1 259 ? 13.264 -5.116 -8.229 1.00 95.81 259 LEU A C 1
ATOM 2095 O O . LEU A 1 259 ? 13.592 -4.693 -7.118 1.00 95.81 259 LEU A O 1
ATOM 2099 N N . GLY A 1 260 ? 13.996 -6.046 -8.850 1.00 94.56 260 GLY A N 1
ATOM 2100 C CA . GLY A 1 260 ? 15.230 -6.607 -8.309 1.00 94.56 260 GLY A CA 1
ATOM 2101 C C . GLY A 1 260 ? 16.379 -5.601 -8.199 1.00 94.56 260 GLY A C 1
ATOM 2102 O O . GLY A 1 260 ? 17.273 -5.816 -7.379 1.00 94.56 260 GLY A O 1
ATOM 2103 N N . GLU A 1 261 ? 16.338 -4.499 -8.947 1.00 95.19 261 GLU A N 1
ATOM 2104 C CA . GLU A 1 261 ? 17.441 -3.542 -9.097 1.00 95.19 261 GLU A CA 1
ATOM 2105 C C . GLU A 1 261 ? 17.195 -2.201 -8.387 1.00 95.19 261 GLU A C 1
ATOM 2107 O O . GLU A 1 261 ? 18.119 -1.396 -8.273 1.00 95.19 261 GLU A O 1
ATOM 2112 N N . VAL A 1 262 ? 15.993 -1.979 -7.842 1.00 94.75 262 VAL A N 1
ATOM 2113 C CA . VAL A 1 262 ? 15.598 -0.727 -7.168 1.00 94.75 262 VAL A CA 1
ATOM 2114 C C . VAL A 1 262 ? 15.456 -0.880 -5.651 1.00 94.75 262 VAL A C 1
ATOM 2116 O O . VAL A 1 262 ? 15.019 -1.915 -5.146 1.00 94.75 262 VAL A O 1
ATOM 2119 N N . SER A 1 263 ? 15.831 0.149 -4.897 1.00 93.56 263 SER A N 1
ATOM 2120 C CA . SER A 1 263 ? 15.501 0.306 -3.478 1.00 93.56 263 SER A CA 1
ATOM 2121 C C . SER A 1 263 ? 14.470 1.415 -3.286 1.00 93.56 263 SER A C 1
ATOM 2123 O O . SER A 1 263 ? 14.432 2.376 -4.054 1.00 93.56 263 SER A O 1
ATOM 2125 N N . PHE A 1 264 ? 13.645 1.267 -2.250 1.00 93.62 264 PHE A N 1
ATOM 2126 C CA . PHE A 1 264 ? 12.550 2.179 -1.930 1.00 93.62 264 PHE A CA 1
ATOM 2127 C C . PHE A 1 264 ? 12.884 3.022 -0.706 1.00 93.62 264 PHE A C 1
ATOM 2129 O O . PHE A 1 264 ? 13.482 2.527 0.252 1.00 93.62 264 PHE A O 1
ATOM 2136 N N . PHE A 1 265 ? 12.454 4.278 -0.719 1.00 91.62 265 PHE A N 1
ATOM 2137 C CA . PHE A 1 265 ? 12.614 5.193 0.403 1.00 91.62 265 PHE A CA 1
ATOM 2138 C C . PHE A 1 265 ? 11.493 6.232 0.439 1.00 91.62 265 PHE A C 1
ATOM 2140 O O . PHE A 1 265 ? 10.830 6.497 -0.561 1.00 91.62 265 PHE A O 1
ATOM 2147 N N . LEU A 1 266 ? 11.300 6.836 1.610 1.00 90.50 266 LEU A N 1
ATOM 2148 C CA . LEU A 1 266 ? 10.355 7.931 1.795 1.00 90.50 266 LEU A CA 1
ATOM 2149 C C . LEU A 1 266 ? 11.007 9.259 1.447 1.00 90.50 266 LEU A C 1
ATOM 2151 O O . LEU A 1 266 ? 12.064 9.602 1.984 1.00 90.50 266 LEU A O 1
ATOM 2155 N N . GLN A 1 267 ? 10.334 10.043 0.618 1.00 88.81 267 GLN A N 1
ATOM 2156 C CA . GLN A 1 267 ? 10.716 11.416 0.336 1.00 88.81 267 GLN A CA 1
ATOM 2157 C C . GLN A 1 267 ? 9.657 12.365 0.892 1.00 88.81 267 GLN A C 1
ATOM 2159 O O . GLN A 1 267 ? 8.476 12.222 0.596 1.00 88.81 267 GLN A O 1
ATOM 2164 N N . SER A 1 268 ? 10.081 13.352 1.686 1.00 88.00 268 SER A N 1
ATOM 2165 C CA . SER A 1 268 ? 9.186 14.408 2.164 1.00 88.00 268 SER A CA 1
ATOM 2166 C C . SER A 1 268 ? 8.798 15.345 1.022 1.00 88.00 268 SER A C 1
ATOM 2168 O O . SER A 1 268 ? 9.660 15.904 0.340 1.00 88.00 268 SER A O 1
ATOM 2170 N N . ILE A 1 269 ? 7.496 15.562 0.878 1.00 84.50 269 ILE A N 1
ATOM 2171 C CA . ILE A 1 269 ? 6.895 16.589 0.036 1.00 84.50 269 ILE A CA 1
ATOM 2172 C C . ILE A 1 269 ? 6.953 17.875 0.862 1.00 84.50 269 ILE A C 1
ATOM 2174 O O . ILE A 1 269 ? 6.065 18.181 1.657 1.00 84.50 269 ILE A O 1
ATOM 2178 N N . ARG A 1 270 ? 8.071 18.605 0.801 1.00 69.31 270 ARG A N 1
ATOM 2179 C CA . ARG A 1 270 ? 8.123 19.924 1.446 1.00 69.31 270 ARG A CA 1
ATOM 2180 C C . ARG A 1 270 ? 7.136 20.836 0.729 1.00 69.31 270 ARG A C 1
ATOM 2182 O O . ARG A 1 270 ? 7.208 20.936 -0.490 1.00 69.31 270 ARG A O 1
ATOM 2189 N N . GLY A 1 271 ? 6.264 21.490 1.501 1.00 50.16 271 GLY A N 1
ATOM 2190 C CA . GLY A 1 271 ? 5.284 22.439 0.983 1.00 50.16 271 GLY A CA 1
ATOM 2191 C C . GLY A 1 271 ? 5.929 23.429 0.016 1.00 50.16 271 GLY A C 1
ATOM 2192 O O . GLY A 1 271 ? 6.849 24.158 0.394 1.00 50.16 271 GLY A O 1
ATOM 2193 N N . THR A 1 272 ? 5.460 23.384 -1.226 1.00 36.97 272 THR A N 1
ATOM 2194 C CA . THR A 1 272 ? 5.434 24.527 -2.141 1.00 36.97 272 THR A CA 1
ATOM 2195 C C . THR A 1 272 ? 4.740 25.714 -1.492 1.00 36.97 272 THR A C 1
ATOM 2197 O O . THR A 1 272 ? 3.717 25.475 -0.806 1.00 36.97 272 THR A O 1
#

Sequence (272 aa):
MNEIQRILLAAHDSLVGEVFPSLSAVDIVYGQSFVKFLFFLSTRPTEDDLECMSVIETEMLAHFVDLDVSSEFILGLPPDKRGAICIFQRRKESEKSKPELTTAEAELKDPLERFIRILDACWHDVVGDSTGIVRDDLLNDWLQFHWEFIVESAVSDDYSIVLEPYCEGAETASLRIYDLQRPFTHRICCRPKEGSGLRNLIDQTWFDFPESGLQLDEFVSCILGEWYRIEPPFNAVHLHLPDSEEQPDPDDTPWVFSLGEVSFFLQSIRGT

Foldseek 3Di:
DDPVVLLLVLLLVLCVLLADDQFAWWFWDDDPAEIEIETEGQDDDDPSNVVSVVSSQVSSCVSPVRHHYYYDYDYDDDDPDDPTHTSDHQDDPPDDDDDDQVVFLVLQPVLVVVLLVCQQPCVCVLQDPDDDDVSVVSVLAVSLVSCCVRGVVSRDSPVPAAEDTAACHDVQARPSPYDSPDDGFKFKFKAFPDDQWFQQQAPRDIDGADPLGFGFRHFWDGHRNDDTHRHPPRFKTFTDDPDDVDDDDPPDDTRIGGPVGMTMGMDTPPDD

Radius of gyration: 21.55 Å; chains: 1; bounding box: 55×48×57 Å

pLDDT: mean 81.22, std 16.04, range [34.78, 97.75]